Protein AF-A0A927A2L4-F1 (afdb_monomer_lite)

pLDDT: mean 82.92, std 15.2, range [31.7, 98.0]

Foldseek 3Di:
DDDPPPPVFWDFDDCPDQQKTWIWGADPNDIDIDIDHDDDQQDAALVCCVVVVPLVCLLVLCSHPVSLDPVNLLVSQVVQVVDPVSVVSLVSSLVSNVVRDPNVSSCVSCVPPCVVVVPPPVSVVVVVVVVVVVVLVVLLVVLLVLQCVLQCVQPNPVSNVCSVVLVPDSDNVLSVQLNVQSVPDNDPVSSVVSVVVD

Radius of gyration: 29.11 Å; chains: 1; bounding box: 76×43×71 Å

Sequence (198 aa):
MAKPADVSTKRLISLAPNNWVKWVTNLAGLEVRQDYRVINLWEVDVKITLEQPLPSLLPFVPILKGGEDETIIREALLLLQADEQLSQLETVLAFFATFVLDSALVQEIMRWDMAVLRESPWYQEILQQGEKQGEEIGERKDRISSIELCLEVKFGDEGLKFMPKIS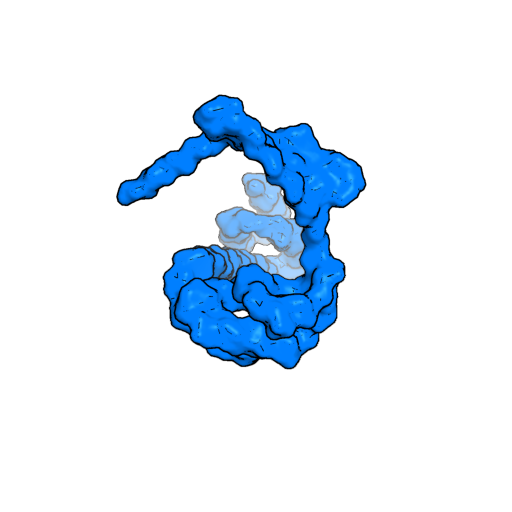EISDLETLKTIQRSILTVQSLEELRLVMGNL

Organism: NCBI:txid2692883

Structure (mmCIF, N/CA/C/O backbone):
data_AF-A0A927A2L4-F1
#
_entry.id   AF-A0A927A2L4-F1
#
loop_
_atom_site.group_PDB
_atom_site.id
_atom_site.type_symbol
_atom_site.label_atom_id
_atom_site.label_alt_id
_atom_site.label_comp_id
_atom_site.label_asym_id
_atom_site.label_entity_id
_atom_site.label_seq_id
_atom_site.pdbx_PDB_ins_code
_atom_site.Cartn_x
_atom_site.Cartn_y
_atom_site.Cartn_z
_atom_site.occupancy
_atom_site.B_iso_or_equiv
_atom_site.auth_seq_id
_atom_site.auth_comp_id
_atom_site.auth_asym_id
_atom_site.auth_atom_id
_atom_site.pdbx_PDB_model_num
ATOM 1 N N . MET A 1 1 ? 33.395 -13.743 -2.061 1.00 34.62 1 MET A N 1
ATOM 2 C CA . MET A 1 1 ? 34.150 -12.554 -1.601 1.00 34.62 1 MET A CA 1
ATOM 3 C C . MET A 1 1 ? 33.805 -11.386 -2.511 1.00 34.62 1 MET A C 1
ATOM 5 O O . MET A 1 1 ? 34.262 -11.362 -3.647 1.00 34.62 1 MET A O 1
ATOM 9 N N . ALA A 1 2 ? 32.946 -10.473 -2.055 1.00 31.70 2 ALA A N 1
ATOM 10 C CA . ALA A 1 2 ? 32.628 -9.253 -2.792 1.00 31.70 2 ALA A CA 1
ATOM 11 C C . ALA A 1 2 ? 33.832 -8.302 -2.712 1.00 31.70 2 ALA A C 1
ATOM 13 O O . ALA A 1 2 ? 34.300 -7.990 -1.617 1.00 31.70 2 ALA A O 1
ATOM 14 N N . LYS A 1 3 ? 34.375 -7.888 -3.862 1.00 34.44 3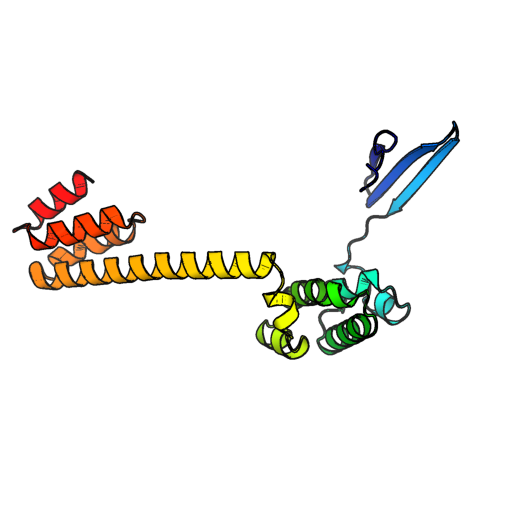 LYS A N 1
ATOM 15 C CA . LYS A 1 3 ? 35.402 -6.840 -3.906 1.00 34.44 3 LYS A CA 1
ATOM 16 C C . LYS A 1 3 ? 34.747 -5.522 -3.473 1.00 34.44 3 LYS A C 1
ATOM 18 O O . LYS A 1 3 ? 33.734 -5.161 -4.071 1.00 34.44 3 LYS A O 1
ATOM 23 N N . PRO A 1 4 ? 35.290 -4.798 -2.480 1.00 36.69 4 PRO A N 1
ATOM 24 C CA . PRO A 1 4 ? 34.798 -3.467 -2.164 1.00 36.69 4 PRO A CA 1
ATOM 25 C C . PRO A 1 4 ? 35.085 -2.567 -3.371 1.00 36.69 4 PRO A C 1
ATOM 27 O O . PRO A 1 4 ? 36.228 -2.461 -3.816 1.00 36.69 4 PRO A O 1
ATOM 30 N N . ALA A 1 5 ? 34.042 -1.976 -3.952 1.00 37.91 5 ALA A N 1
ATOM 31 C CA . ALA A 1 5 ? 34.212 -0.982 -4.999 1.00 37.91 5 ALA A CA 1
ATOM 32 C C . ALA A 1 5 ? 34.831 0.270 -4.365 1.00 37.91 5 ALA A C 1
ATOM 34 O O . ALA A 1 5 ? 34.205 0.924 -3.533 1.00 37.91 5 ALA A O 1
ATOM 35 N N . ASP A 1 6 ? 36.074 0.576 -4.733 1.00 42.34 6 ASP A N 1
ATOM 36 C CA . ASP A 1 6 ? 36.739 1.813 -4.342 1.00 42.34 6 ASP A CA 1
ATOM 37 C C . ASP A 1 6 ? 36.006 3.002 -4.988 1.00 42.34 6 ASP A C 1
ATOM 39 O O . ASP A 1 6 ? 36.088 3.245 -6.193 1.00 42.34 6 ASP A O 1
ATOM 43 N N . VAL A 1 7 ? 35.209 3.706 -4.185 1.00 49.66 7 VAL A N 1
ATOM 44 C CA . VAL A 1 7 ? 34.480 4.923 -4.573 1.00 49.66 7 VAL A CA 1
ATOM 45 C C . VAL A 1 7 ? 35.254 6.202 -4.224 1.00 49.66 7 VAL A C 1
ATOM 47 O O . VAL A 1 7 ? 34.758 7.296 -4.483 1.00 49.66 7 VAL A O 1
ATOM 50 N N . SER A 1 8 ? 36.483 6.101 -3.694 1.00 48.34 8 SER A N 1
ATOM 51 C CA . SER A 1 8 ? 37.256 7.253 -3.194 1.00 48.34 8 SER A CA 1
ATOM 52 C C . SER A 1 8 ? 37.684 8.260 -4.276 1.00 48.34 8 SER A C 1
ATOM 54 O O . SER A 1 8 ? 37.975 9.417 -3.969 1.00 48.34 8 SER A O 1
ATOM 56 N N . THR A 1 9 ? 37.681 7.865 -5.552 1.00 54.72 9 THR A N 1
ATOM 57 C CA . THR A 1 9 ? 38.120 8.700 -6.689 1.00 54.72 9 THR A CA 1
ATOM 58 C C . THR A 1 9 ? 36.989 9.406 -7.432 1.00 54.72 9 THR A C 1
ATOM 60 O O . THR A 1 9 ? 37.246 10.128 -8.397 1.00 54.72 9 THR A O 1
ATOM 63 N N . LYS A 1 10 ? 35.737 9.209 -7.012 1.00 50.91 10 LYS A N 1
ATOM 64 C CA . LYS A 1 10 ? 34.562 9.701 -7.729 1.00 50.91 10 LYS A CA 1
ATOM 65 C C . LYS A 1 10 ? 33.912 10.858 -6.971 1.00 50.91 10 LYS A C 1
ATOM 67 O O . LYS A 1 10 ? 33.545 10.709 -5.810 1.00 50.91 10 LYS A O 1
ATOM 72 N N . ARG A 1 11 ? 33.751 12.017 -7.618 1.00 54.59 11 ARG A N 1
ATOM 73 C CA . ARG A 1 11 ? 33.041 13.174 -7.042 1.00 54.59 11 ARG A CA 1
ATOM 74 C C . ARG A 1 11 ? 31.981 13.687 -8.011 1.00 54.59 11 ARG A C 1
ATOM 76 O O . ARG A 1 11 ? 32.274 13.911 -9.184 1.00 54.59 11 ARG A O 1
ATOM 83 N N . LEU A 1 12 ? 30.771 13.907 -7.498 1.00 55.44 12 LEU A N 1
ATOM 84 C CA . LEU A 1 12 ? 29.720 14.663 -8.177 1.00 55.44 12 LEU A CA 1
ATOM 85 C C . LEU A 1 12 ? 30.059 16.155 -8.072 1.00 55.44 12 LEU A C 1
ATOM 87 O O . LEU A 1 12 ? 30.187 16.670 -6.964 1.00 55.44 12 LEU A O 1
ATOM 91 N N . ILE A 1 13 ? 30.242 16.838 -9.204 1.00 53.25 13 ILE A N 1
ATOM 92 C CA . ILE A 1 13 ? 30.799 18.205 -9.203 1.00 53.25 13 ILE A CA 1
ATOM 93 C C . ILE A 1 13 ? 29.718 19.288 -9.318 1.00 53.25 13 ILE A C 1
ATOM 95 O O . ILE A 1 13 ? 29.904 20.382 -8.799 1.00 53.25 13 ILE A O 1
ATOM 99 N N . SER A 1 14 ? 28.586 19.027 -9.977 1.00 49.19 14 SER A N 1
ATOM 100 C CA . SER A 1 14 ? 27.452 19.967 -10.020 1.00 49.19 14 SER A CA 1
ATOM 101 C C . SER A 1 14 ? 26.210 19.349 -10.662 1.00 49.19 14 SER A C 1
ATOM 103 O O . SER A 1 14 ? 26.321 18.480 -11.528 1.00 49.19 14 SER A O 1
ATOM 105 N N . LEU A 1 15 ? 25.041 19.855 -10.261 1.00 53.47 15 LEU A N 1
ATOM 106 C CA . LEU A 1 15 ? 23.791 19.805 -11.018 1.00 53.47 15 LEU A CA 1
ATOM 107 C C . LEU A 1 15 ? 23.620 21.199 -11.643 1.00 53.47 15 LEU A C 1
ATOM 109 O O . LEU A 1 15 ? 23.211 22.141 -10.971 1.00 53.47 15 LEU A O 1
ATOM 113 N N . ALA A 1 16 ? 24.063 21.373 -12.889 1.00 50.88 16 ALA A N 1
ATOM 114 C CA . ALA A 1 16 ? 23.945 22.644 -13.613 1.00 50.88 16 ALA A CA 1
ATOM 115 C C . ALA A 1 16 ? 22.538 22.751 -14.248 1.00 50.88 16 ALA A C 1
ATOM 117 O O . ALA A 1 16 ? 21.953 21.711 -14.551 1.00 50.88 16 ALA A O 1
ATOM 118 N N . PRO A 1 17 ? 21.993 23.962 -14.487 1.00 56.25 17 PRO A N 1
ATOM 119 C CA . PRO A 1 17 ? 20.549 24.265 -14.435 1.00 56.25 17 PRO A CA 1
ATOM 120 C C . PRO A 1 17 ? 19.637 23.586 -15.479 1.00 56.25 17 PRO A C 1
ATOM 122 O O . PRO A 1 17 ? 18.441 23.838 -15.478 1.00 56.25 17 PRO A O 1
ATOM 125 N N . ASN A 1 18 ? 20.167 22.704 -16.331 1.00 57.69 18 ASN A N 1
ATOM 126 C CA . ASN A 1 18 ? 19.454 22.020 -17.414 1.00 57.69 18 ASN A CA 1
ATOM 127 C C . ASN A 1 18 ? 19.604 20.484 -17.350 1.00 57.69 18 ASN A C 1
ATOM 129 O O . ASN A 1 18 ? 19.739 19.842 -18.391 1.00 57.69 18 ASN A O 1
ATOM 133 N N . ASN A 1 19 ? 19.620 19.893 -16.151 1.00 65.75 19 ASN A N 1
ATOM 134 C CA . ASN A 1 19 ? 19.672 18.439 -15.927 1.00 65.75 19 ASN A CA 1
ATOM 135 C C . ASN A 1 19 ? 20.982 17.739 -16.350 1.00 65.75 19 ASN A C 1
ATOM 137 O O . ASN A 1 19 ? 20.987 16.535 -16.579 1.00 65.75 19 ASN A O 1
ATOM 141 N N . TRP A 1 20 ? 22.115 18.442 -16.443 1.00 77.12 20 TRP A N 1
ATOM 142 C CA . TRP A 1 20 ? 23.404 17.800 -16.746 1.00 77.12 20 TRP A CA 1
ATOM 143 C C . TRP A 1 20 ? 24.210 17.529 -15.475 1.00 77.12 20 TRP A C 1
ATOM 145 O O . TRP A 1 20 ? 24.435 18.429 -14.663 1.00 77.12 20 TRP A O 1
ATOM 155 N N . VAL A 1 21 ? 24.677 16.289 -15.344 1.00 78.38 21 VAL A N 1
ATOM 156 C CA . VAL A 1 21 ? 25.534 15.800 -14.265 1.00 78.38 21 VAL A CA 1
ATOM 157 C C . VAL A 1 21 ? 26.936 15.583 -14.809 1.00 78.38 21 VAL A C 1
ATOM 159 O O . VAL A 1 21 ? 27.131 14.842 -15.767 1.00 78.38 21 VAL A O 1
ATOM 162 N N . LYS A 1 22 ? 27.931 16.203 -14.178 1.00 78.00 22 LYS A N 1
ATOM 163 C CA . LYS A 1 22 ? 29.338 16.006 -14.541 1.00 78.00 22 LYS A CA 1
ATOM 164 C C . LYS A 1 22 ? 30.013 15.084 -13.544 1.00 78.00 22 LYS A C 1
ATOM 166 O O . LYS A 1 22 ? 30.028 15.369 -12.343 1.00 78.00 22 LYS A O 1
ATOM 171 N N . TRP A 1 23 ? 30.597 14.014 -14.065 1.00 80.44 23 TRP A N 1
ATOM 172 C CA . TRP A 1 23 ? 31.375 13.048 -13.311 1.00 80.44 23 TRP A CA 1
ATOM 173 C C . TRP A 1 23 ? 32.829 13.100 -13.756 1.00 80.44 23 TRP A C 1
ATOM 175 O O . TRP A 1 23 ? 33.127 13.020 -14.948 1.00 80.44 23 TRP A O 1
ATOM 185 N N . VAL A 1 24 ? 33.741 13.231 -12.798 1.00 81.69 24 VAL A N 1
ATOM 186 C CA . VAL A 1 24 ? 35.181 13.245 -13.067 1.00 81.69 24 VAL A CA 1
ATOM 187 C C . VAL A 1 24 ? 35.842 12.163 -12.228 1.00 81.69 24 VAL A C 1
ATOM 189 O O . VAL A 1 24 ? 35.521 11.990 -11.052 1.00 81.69 24 VAL A O 1
ATOM 192 N N . THR A 1 25 ? 36.726 11.386 -12.847 1.00 84.31 25 THR A N 1
ATOM 193 C CA . THR A 1 25 ? 37.496 10.324 -12.190 1.00 84.31 25 THR A CA 1
ATOM 194 C C . THR A 1 25 ? 38.960 10.453 -12.591 1.00 84.31 25 THR A C 1
ATOM 196 O O . THR A 1 25 ? 39.266 10.619 -13.769 1.00 84.31 25 THR A O 1
ATOM 199 N N . ASN A 1 26 ? 39.867 10.375 -11.615 1.00 83.06 26 ASN A N 1
ATOM 200 C CA . ASN A 1 26 ? 41.305 10.342 -11.873 1.00 83.06 26 ASN A CA 1
ATOM 201 C C . ASN A 1 26 ? 41.789 8.888 -11.871 1.00 83.06 26 ASN A C 1
ATOM 203 O O . ASN A 1 26 ? 41.608 8.183 -10.880 1.00 83.06 26 ASN A O 1
ATOM 207 N N . LEU A 1 27 ? 42.381 8.437 -12.973 1.00 79.75 27 LEU A N 1
ATOM 208 C CA . LEU A 1 27 ? 42.927 7.089 -13.112 1.00 79.75 27 LEU A CA 1
ATOM 209 C C . LEU A 1 27 ? 44.352 7.190 -13.652 1.00 79.75 27 LEU A C 1
ATOM 211 O O . LEU A 1 27 ? 44.563 7.654 -14.768 1.00 79.75 27 LEU A O 1
ATOM 215 N N . ALA A 1 28 ? 45.334 6.761 -12.853 1.00 83.62 28 ALA A N 1
ATOM 216 C CA . ALA A 1 28 ? 46.756 6.774 -13.215 1.00 83.62 28 ALA A CA 1
ATOM 217 C C . ALA A 1 28 ? 47.277 8.144 -13.713 1.00 83.62 28 ALA A C 1
ATOM 219 O O . ALA A 1 28 ? 48.119 8.208 -14.605 1.00 83.62 28 ALA A O 1
ATOM 220 N N . GLY A 1 29 ? 46.772 9.248 -13.146 1.00 85.00 29 GLY A N 1
ATOM 221 C CA . GLY A 1 29 ? 47.160 10.610 -13.529 1.00 85.00 29 GLY A CA 1
ATOM 222 C C . GLY A 1 29 ? 46.397 11.179 -14.730 1.00 85.00 29 GLY A C 1
ATOM 223 O O . GLY A 1 29 ? 46.595 12.344 -15.065 1.00 85.00 29 GLY A O 1
ATOM 224 N N . LEU A 1 30 ? 45.503 10.401 -15.348 1.00 81.81 30 LEU A N 1
ATOM 225 C CA . LEU A 1 30 ? 44.586 10.868 -16.385 1.00 81.81 30 LEU A CA 1
ATOM 226 C C . LEU A 1 30 ? 43.258 11.295 -15.758 1.00 81.81 30 LEU A C 1
ATOM 228 O O . LEU A 1 30 ? 42.663 10.557 -14.970 1.00 81.81 30 LEU A O 1
ATOM 232 N N . GLU A 1 31 ? 42.776 12.477 -16.136 1.00 84.75 31 GLU A N 1
ATOM 233 C CA . GLU A 1 31 ? 41.436 12.937 -15.786 1.00 84.75 31 GLU A CA 1
ATOM 234 C C . GLU A 1 31 ? 40.438 12.467 -16.850 1.00 84.75 31 GLU A C 1
ATOM 236 O O . GLU A 1 31 ? 40.489 12.891 -18.004 1.00 84.75 31 GLU A O 1
ATOM 241 N N . VAL A 1 32 ? 39.523 11.581 -16.459 1.00 85.38 32 VAL A N 1
ATOM 242 C CA . VAL A 1 32 ? 38.401 11.155 -17.297 1.00 85.38 32 VAL A CA 1
ATOM 243 C C . VAL A 1 32 ? 37.172 11.938 -16.879 1.00 85.38 32 VAL A C 1
ATOM 245 O O . VAL A 1 32 ? 36.753 11.881 -15.720 1.00 85.38 32 VAL A O 1
ATOM 248 N N . ARG A 1 33 ? 36.570 12.637 -17.839 1.00 84.12 33 ARG A N 1
ATOM 249 C CA . ARG A 1 33 ? 35.326 13.376 -17.647 1.00 84.12 33 ARG A CA 1
ATOM 250 C C . ARG A 1 33 ? 34.188 12.724 -18.421 1.00 84.12 33 ARG A C 1
ATOM 252 O O . ARG A 1 33 ? 34.313 12.457 -19.612 1.00 84.12 33 ARG A O 1
ATOM 259 N N . GLN A 1 34 ? 33.074 12.511 -17.733 1.00 84.94 34 GLN A N 1
ATOM 260 C CA . GLN A 1 34 ? 31.830 12.001 -18.291 1.00 84.94 34 GLN A CA 1
ATOM 261 C C . GLN A 1 34 ? 30.707 12.978 -17.955 1.00 84.94 34 GLN A C 1
ATOM 263 O O . GLN A 1 34 ? 30.450 13.270 -16.786 1.00 84.94 34 GLN A O 1
ATOM 268 N N . ASP A 1 35 ? 30.043 13.477 -18.990 1.00 83.00 35 ASP A N 1
ATOM 269 C CA . ASP A 1 35 ? 28.901 14.370 -18.852 1.00 83.00 35 ASP A CA 1
ATOM 270 C C . ASP A 1 35 ? 27.629 13.551 -19.130 1.00 83.00 35 ASP A C 1
ATOM 272 O O . ASP A 1 35 ? 27.450 13.003 -20.216 1.00 83.00 35 ASP A O 1
ATOM 276 N N . TYR A 1 36 ? 26.761 13.446 -18.129 1.00 82.31 36 TYR A N 1
ATOM 277 C CA . TYR A 1 36 ? 25.492 12.729 -18.182 1.00 82.31 36 TYR A CA 1
ATOM 278 C C . TYR A 1 36 ? 24.344 13.723 -18.308 1.00 82.31 36 TYR A C 1
ATOM 280 O O . TYR A 1 36 ? 24.347 14.773 -17.664 1.00 82.31 36 TYR A O 1
ATOM 288 N N . ARG A 1 37 ? 23.326 13.369 -19.090 1.00 82.50 37 ARG A N 1
ATOM 289 C CA . ARG A 1 37 ? 22.065 14.106 -19.151 1.00 82.50 37 ARG A CA 1
ATOM 290 C C . ARG A 1 37 ? 21.004 13.335 -18.374 1.00 82.50 37 ARG A C 1
ATOM 292 O O . ARG A 1 37 ? 20.678 12.209 -18.732 1.00 82.50 37 ARG A O 1
ATOM 299 N N . VAL A 1 38 ? 20.470 13.954 -17.330 1.00 83.75 38 VAL A N 1
ATOM 300 C CA . VAL A 1 38 ? 19.306 13.469 -16.591 1.00 83.75 38 VAL A CA 1
ATOM 301 C C . VAL A 1 38 ? 18.066 13.771 -17.426 1.00 83.75 38 VAL A C 1
ATOM 303 O O . VAL A 1 38 ? 17.874 14.888 -17.913 1.00 83.75 38 VAL A O 1
ATOM 306 N N . ILE A 1 39 ? 17.250 12.748 -17.632 1.00 84.44 39 ILE A N 1
ATOM 307 C CA . ILE A 1 39 ? 16.016 12.832 -18.406 1.00 84.44 39 ILE A CA 1
ATOM 308 C C . ILE A 1 39 ? 14.857 12.347 -17.547 1.00 84.44 39 ILE A C 1
ATOM 310 O O . ILE A 1 39 ? 15.019 11.450 -16.720 1.00 84.44 39 ILE A O 1
ATOM 314 N N . ASN A 1 40 ? 13.694 12.944 -17.764 1.00 85.94 40 ASN A N 1
ATOM 315 C CA . ASN A 1 40 ? 12.448 12.481 -17.185 1.00 85.94 40 ASN A CA 1
ATOM 316 C C . ASN A 1 40 ? 11.915 11.332 -18.039 1.00 85.94 40 ASN A C 1
ATOM 318 O O . ASN A 1 40 ? 11.662 11.523 -19.227 1.00 85.94 40 ASN A O 1
ATOM 322 N N . LEU A 1 41 ? 11.737 10.147 -17.456 1.00 88.31 41 LEU A N 1
ATOM 323 C CA . LEU A 1 41 ? 11.285 8.973 -18.213 1.00 88.31 41 LEU A CA 1
ATOM 324 C C . LEU A 1 41 ? 9.879 9.157 -18.807 1.00 88.31 41 LEU A C 1
ATOM 326 O O . LEU A 1 41 ? 9.650 8.738 -19.934 1.00 88.31 41 LEU A O 1
ATOM 330 N N . TRP A 1 42 ? 8.987 9.895 -18.142 1.00 89.69 42 TRP A N 1
ATOM 331 C CA . TRP A 1 42 ? 7.648 10.217 -18.665 1.00 89.69 42 TRP A CA 1
ATOM 332 C C . TRP A 1 42 ? 7.639 11.171 -19.866 1.00 89.69 42 TRP A C 1
ATOM 334 O O . TRP A 1 42 ? 6.593 11.408 -20.462 1.00 89.69 42 TRP A O 1
ATOM 344 N N . GLU A 1 43 ? 8.785 11.747 -20.235 1.00 90.19 43 GLU A N 1
ATOM 345 C CA . GLU A 1 43 ? 8.941 12.526 -21.469 1.00 90.19 43 GLU A CA 1
ATOM 346 C C . GLU A 1 43 ? 9.512 11.683 -22.619 1.00 90.19 43 GLU A C 1
ATOM 348 O O . GLU A 1 43 ? 9.483 12.117 -23.773 1.00 90.19 43 GLU A O 1
ATOM 353 N N . VAL A 1 44 ? 10.031 10.489 -22.317 1.00 90.19 44 VAL A N 1
ATOM 354 C CA . VAL A 1 44 ? 10.632 9.569 -23.286 1.00 90.19 44 VAL A CA 1
ATOM 355 C C . VAL A 1 44 ? 9.528 8.757 -23.950 1.00 90.19 44 VAL A C 1
ATOM 357 O O . VAL A 1 44 ? 8.716 8.140 -23.268 1.00 90.19 44 VAL A O 1
ATOM 360 N N . ASP A 1 45 ? 9.499 8.763 -25.282 1.00 92.38 45 ASP A N 1
ATOM 361 C CA . ASP A 1 45 ? 8.527 8.000 -26.068 1.00 92.38 45 ASP A CA 1
ATOM 362 C C . ASP A 1 45 ? 8.759 6.494 -25.894 1.00 92.38 45 ASP A C 1
ATOM 364 O O . ASP A 1 45 ? 9.879 6.005 -26.081 1.00 92.38 45 ASP A O 1
ATOM 368 N N . VAL A 1 46 ? 7.696 5.764 -25.553 1.00 93.06 46 VAL A N 1
ATOM 369 C CA . VAL A 1 46 ? 7.739 4.313 -25.341 1.00 93.06 46 VAL A CA 1
ATOM 370 C C . VAL A 1 46 ? 8.267 3.544 -26.556 1.00 93.06 46 VAL A C 1
ATOM 372 O O . VAL A 1 46 ? 8.921 2.512 -26.395 1.00 93.06 46 VAL A O 1
ATOM 375 N N . LYS A 1 47 ? 8.083 4.079 -27.770 1.00 90.25 47 LYS A N 1
ATOM 376 C CA . LYS A 1 47 ? 8.562 3.461 -29.014 1.00 90.25 47 LYS A CA 1
ATOM 377 C C . LYS A 1 47 ? 10.066 3.260 -29.033 1.00 90.25 47 LYS A C 1
ATOM 379 O O . LYS A 1 47 ? 10.525 2.286 -29.612 1.00 90.25 47 LYS A O 1
ATOM 384 N N . ILE A 1 48 ? 10.836 4.127 -28.371 1.00 85.62 48 ILE A N 1
ATOM 385 C CA . ILE A 1 48 ? 12.297 3.986 -28.308 1.00 85.62 48 ILE A CA 1
ATOM 386 C C . ILE A 1 48 ? 12.670 2.644 -27.673 1.00 85.62 48 ILE A C 1
ATOM 388 O O . ILE A 1 48 ? 13.585 1.986 -28.151 1.00 85.62 48 ILE A O 1
ATOM 392 N N . THR A 1 49 ? 11.939 2.228 -26.639 1.00 82.62 49 THR A N 1
ATOM 393 C CA . THR A 1 49 ? 12.186 0.980 -25.910 1.00 82.62 49 THR A CA 1
ATOM 394 C C . THR A 1 49 ? 11.793 -0.258 -26.718 1.00 82.62 49 THR A C 1
ATOM 396 O O . THR A 1 49 ? 12.431 -1.297 -26.570 1.00 82.62 49 THR A O 1
ATOM 399 N N . LEU A 1 50 ? 10.764 -0.153 -27.567 1.00 78.44 50 LEU A N 1
ATOM 400 C CA . LEU A 1 50 ? 10.238 -1.270 -28.362 1.00 78.44 50 LEU A CA 1
ATOM 401 C C . LEU A 1 50 ? 10.947 -1.422 -29.720 1.00 78.44 50 LEU A C 1
ATOM 403 O O . LEU A 1 50 ? 11.264 -2.532 -30.133 1.00 78.44 50 LEU A O 1
ATOM 407 N N . GLU A 1 51 ? 11.235 -0.314 -30.410 1.00 80.94 51 GLU A N 1
ATOM 408 C CA . GLU A 1 51 ? 11.883 -0.307 -31.732 1.00 80.94 51 GLU A CA 1
ATOM 409 C C . GLU A 1 51 ? 13.398 -0.533 -31.641 1.00 80.94 51 GLU A C 1
ATOM 411 O O . GLU A 1 51 ? 14.001 -1.151 -32.521 1.00 80.94 51 GLU A O 1
ATOM 416 N N . GLN A 1 52 ? 14.027 -0.033 -30.576 1.00 76.94 52 GLN A N 1
ATOM 417 C CA . GLN A 1 52 ? 15.418 -0.310 -30.238 1.00 76.94 52 GLN A CA 1
ATOM 418 C C . GLN A 1 52 ? 15.396 -1.034 -28.898 1.00 76.94 52 GLN A C 1
ATOM 420 O O . GLN A 1 52 ? 15.370 -0.352 -27.876 1.00 76.94 52 GLN A O 1
ATOM 425 N N . PRO A 1 53 ? 15.359 -2.380 -28.867 1.00 65.50 53 PRO A N 1
ATOM 426 C CA . PRO A 1 53 ? 15.171 -3.116 -27.626 1.00 65.50 53 PRO A CA 1
ATOM 427 C C . PRO A 1 53 ? 16.279 -2.740 -26.643 1.00 65.50 53 PRO A C 1
ATOM 429 O O . PRO A 1 53 ? 17.426 -3.168 -26.770 1.00 65.50 53 PRO A O 1
ATOM 432 N N . LEU A 1 54 ? 15.919 -1.877 -25.692 1.00 79.88 54 LEU A N 1
ATOM 433 C CA . LEU A 1 54 ? 16.725 -1.434 -24.566 1.00 79.88 54 LEU A CA 1
ATOM 434 C C . LEU A 1 54 ? 16.159 -2.175 -23.361 1.00 79.88 54 LEU A C 1
ATOM 436 O O . LEU A 1 54 ? 15.240 -1.669 -22.712 1.00 79.88 54 LEU A O 1
ATOM 440 N N . PRO A 1 55 ? 16.658 -3.384 -23.047 1.00 82.44 55 PRO A N 1
ATOM 441 C CA . PRO A 1 55 ? 15.953 -4.263 -22.125 1.00 82.44 55 PRO A CA 1
ATOM 442 C C . PRO A 1 55 ? 15.900 -3.696 -20.700 1.00 82.44 55 PRO A C 1
ATOM 444 O O . PRO A 1 55 ? 14.976 -3.968 -19.944 1.00 82.44 55 PRO A O 1
ATOM 447 N N . SER A 1 56 ? 16.845 -2.814 -20.362 1.00 84.44 56 SER A N 1
ATOM 448 C CA . SER A 1 56 ? 16.871 -2.060 -19.107 1.00 84.44 56 SER A CA 1
ATOM 449 C C . SER A 1 56 ? 15.74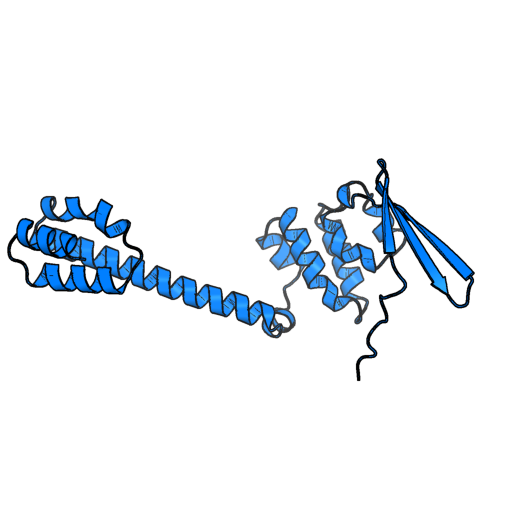7 -1.028 -18.960 1.00 84.44 56 SER A C 1
ATOM 451 O O . SER A 1 56 ? 15.483 -0.598 -17.838 1.00 84.44 56 SER A O 1
ATOM 453 N N . LEU A 1 57 ? 15.098 -0.613 -20.055 1.00 90.56 57 LEU A N 1
ATOM 454 C CA . LEU A 1 57 ? 13.973 0.326 -20.035 1.00 90.56 57 LEU A CA 1
ATOM 455 C C . LEU A 1 57 ? 12.606 -0.363 -20.042 1.00 90.56 57 LEU A C 1
ATOM 457 O O . LEU A 1 57 ? 11.626 0.279 -19.668 1.00 90.56 57 LEU A O 1
ATOM 461 N N . LEU A 1 58 ? 12.534 -1.652 -20.399 1.00 91.88 58 LEU A N 1
ATOM 462 C CA . LEU A 1 58 ? 11.285 -2.424 -20.408 1.00 91.88 58 LEU A CA 1
ATOM 463 C C . LEU A 1 58 ? 10.490 -2.310 -19.096 1.00 91.88 58 LEU A C 1
ATOM 465 O O . LEU A 1 58 ? 9.289 -2.061 -19.167 1.00 91.88 58 LEU A O 1
ATOM 469 N N . PRO A 1 59 ? 11.105 -2.376 -17.898 1.00 92.38 59 PRO A N 1
ATOM 470 C CA . PRO A 1 59 ? 10.341 -2.300 -16.655 1.00 92.38 59 PRO A CA 1
ATOM 471 C C . PRO A 1 59 ? 9.709 -0.931 -16.403 1.00 92.38 59 PRO A C 1
ATOM 473 O O . PRO A 1 59 ? 8.783 -0.813 -15.611 1.00 92.38 59 PRO A O 1
ATOM 476 N N . PHE A 1 60 ? 10.203 0.110 -17.071 1.00 94.06 60 PHE A N 1
ATOM 477 C CA . PHE A 1 60 ? 9.705 1.474 -16.939 1.00 94.06 60 PHE A CA 1
ATOM 478 C C . PHE A 1 60 ? 8.683 1.831 -18.014 1.00 94.06 60 PHE A C 1
ATOM 480 O O . PHE A 1 60 ? 8.159 2.938 -17.971 1.00 94.06 60 PHE A O 1
ATOM 487 N N . VAL A 1 61 ? 8.372 0.919 -18.943 1.00 95.44 61 VAL A N 1
ATOM 488 C CA . VAL A 1 61 ? 7.370 1.127 -19.999 1.00 95.44 61 VAL A CA 1
ATOM 489 C C . VAL A 1 61 ? 6.087 1.786 -19.481 1.00 95.44 61 VAL A C 1
ATOM 491 O O . VAL A 1 61 ? 5.717 2.799 -20.068 1.00 95.44 61 VAL A O 1
ATOM 494 N N . PRO A 1 62 ? 5.478 1.359 -18.354 1.00 95.31 62 PRO A N 1
ATOM 495 C CA . PRO A 1 62 ? 4.239 1.974 -17.876 1.00 95.31 62 PRO A CA 1
ATOM 496 C C . PRO A 1 62 ? 4.343 3.466 -17.522 1.00 95.31 62 PRO A C 1
ATOM 498 O O . PRO A 1 62 ? 3.333 4.156 -17.494 1.00 95.31 62 PRO A O 1
ATOM 501 N N . ILE A 1 63 ? 5.545 3.978 -17.234 1.00 94.50 63 ILE A N 1
ATOM 502 C CA . ILE A 1 63 ? 5.774 5.394 -16.904 1.00 94.50 63 ILE A CA 1
ATOM 503 C C . ILE A 1 63 ? 6.388 6.190 -18.061 1.00 94.50 63 ILE A C 1
ATOM 505 O O . ILE A 1 63 ? 6.690 7.368 -17.876 1.00 94.50 63 ILE A O 1
ATOM 509 N N . LEU A 1 64 ? 6.620 5.569 -19.222 1.00 94.69 64 LEU A N 1
ATOM 510 C CA . LEU A 1 64 ? 7.068 6.259 -20.432 1.00 94.69 64 LEU A CA 1
ATOM 511 C C . LEU A 1 64 ? 5.902 6.998 -21.091 1.00 94.69 64 LEU A C 1
ATOM 513 O O . LEU A 1 64 ? 4.731 6.682 -20.886 1.00 94.69 64 LEU A O 1
ATOM 517 N N . LYS A 1 65 ? 6.222 7.977 -21.936 1.00 94.00 65 LYS A N 1
ATOM 518 C CA . LYS A 1 65 ? 5.216 8.704 -22.706 1.00 94.00 65 LYS A CA 1
ATOM 519 C C . LYS A 1 65 ? 4.528 7.759 -23.695 1.00 94.00 65 LYS A C 1
ATOM 521 O O . LYS A 1 65 ? 5.173 7.286 -24.634 1.00 94.00 65 LYS A O 1
ATOM 526 N N . GLY A 1 66 ? 3.224 7.550 -23.517 1.00 92.81 66 GLY A N 1
ATOM 527 C CA . GLY A 1 66 ? 2.419 6.648 -24.343 1.00 92.81 66 GLY A CA 1
ATOM 528 C C . GLY A 1 66 ? 2.522 5.178 -23.935 1.00 92.81 66 GLY A C 1
ATOM 529 O O . GLY A 1 66 ? 2.093 4.322 -24.700 1.00 92.81 66 GLY A O 1
ATOM 530 N N . GLY A 1 67 ? 3.133 4.874 -22.784 1.00 93.62 67 GLY A N 1
ATOM 531 C CA . GLY A 1 67 ? 3.297 3.514 -22.271 1.00 93.62 67 GLY A CA 1
ATOM 532 C C . GLY A 1 67 ? 2.169 3.033 -21.355 1.00 93.62 67 GLY A C 1
ATOM 533 O O . GLY A 1 67 ? 2.236 1.916 -20.855 1.00 93.62 67 GLY A O 1
ATOM 534 N N . GLU A 1 68 ? 1.139 3.853 -21.138 1.00 92.69 68 GLU A N 1
ATOM 535 C CA . GLU A 1 68 ? -0.037 3.531 -20.324 1.00 92.69 68 GLU A CA 1
ATOM 536 C C . GLU A 1 68 ? -0.992 2.508 -20.968 1.00 92.69 68 GLU A C 1
ATOM 538 O O . GLU A 1 68 ? -1.907 2.018 -20.310 1.00 92.69 68 GLU A O 1
ATOM 543 N N . ASP A 1 69 ? -0.802 2.188 -22.250 1.00 93.19 69 ASP A N 1
ATOM 544 C CA . ASP A 1 69 ? -1.650 1.251 -22.986 1.00 93.19 69 ASP A CA 1
ATOM 545 C C . ASP A 1 69 ? -1.383 -0.208 -22.572 1.00 93.19 69 ASP A C 1
ATOM 547 O O . ASP A 1 69 ? -0.243 -0.679 -22.541 1.00 93.19 69 ASP A O 1
ATOM 551 N N . GLU A 1 70 ? -2.454 -0.955 -22.302 1.00 92.19 70 GLU A N 1
ATOM 552 C CA . GLU A 1 70 ? -2.384 -2.364 -21.907 1.00 92.19 70 GLU A CA 1
ATOM 553 C C . GLU A 1 70 ? -1.601 -3.227 -22.907 1.00 92.19 70 GLU A C 1
ATOM 555 O O . GLU A 1 70 ? -0.824 -4.095 -22.501 1.00 92.19 70 GLU A O 1
ATOM 560 N N . THR A 1 71 ? -1.801 -3.024 -24.209 1.00 92.56 71 THR A N 1
ATOM 561 C CA . THR A 1 71 ? -1.160 -3.848 -25.242 1.00 92.56 71 THR A CA 1
ATOM 562 C C . THR A 1 71 ? 0.351 -3.643 -25.252 1.00 92.56 71 THR A C 1
ATOM 564 O O . THR A 1 71 ? 1.098 -4.615 -25.361 1.00 92.56 71 THR A O 1
ATOM 567 N N . ILE A 1 72 ? 0.793 -2.406 -25.021 1.00 93.50 72 ILE A N 1
ATOM 568 C CA . ILE A 1 72 ? 2.203 -2.025 -24.906 1.00 93.50 72 ILE A CA 1
ATOM 569 C C . ILE A 1 72 ? 2.831 -2.640 -23.649 1.00 93.50 72 ILE A C 1
ATOM 571 O O . ILE A 1 72 ? 3.936 -3.181 -23.696 1.00 93.50 72 ILE A O 1
ATOM 575 N N . ILE A 1 73 ? 2.114 -2.615 -22.525 1.00 92.69 73 ILE A N 1
ATOM 576 C CA . ILE A 1 73 ? 2.571 -3.223 -21.269 1.00 92.69 73 ILE A CA 1
ATOM 577 C C . ILE A 1 73 ? 2.675 -4.750 -21.410 1.00 92.69 73 ILE A C 1
ATOM 579 O O . ILE A 1 73 ? 3.660 -5.341 -20.962 1.00 92.69 73 ILE A O 1
ATOM 583 N N . ARG A 1 74 ? 1.709 -5.396 -22.079 1.00 90.62 74 ARG A N 1
ATOM 584 C CA . ARG A 1 74 ? 1.759 -6.835 -22.394 1.00 90.62 74 ARG A CA 1
ATOM 585 C C . ARG A 1 74 ? 2.942 -7.180 -23.296 1.00 90.62 74 ARG A C 1
ATOM 587 O O . ARG A 1 74 ? 3.602 -8.186 -23.061 1.00 90.62 74 ARG A O 1
ATOM 594 N N . GLU A 1 75 ? 3.227 -6.363 -24.305 1.00 91.00 75 GLU A N 1
ATOM 595 C CA . GLU A 1 75 ? 4.385 -6.555 -25.181 1.00 91.00 75 GLU A CA 1
ATOM 596 C C . GLU A 1 75 ? 5.701 -6.455 -24.399 1.00 91.00 75 GLU A C 1
ATOM 598 O O . GLU A 1 75 ? 6.548 -7.343 -24.492 1.00 91.00 75 GLU A O 1
ATOM 603 N N . ALA A 1 76 ? 5.846 -5.429 -23.558 1.00 91.38 76 ALA A N 1
ATOM 604 C CA . ALA A 1 76 ? 7.024 -5.262 -22.713 1.00 91.38 76 ALA A CA 1
ATOM 605 C C . ALA A 1 76 ? 7.219 -6.435 -21.737 1.00 91.38 76 ALA A C 1
ATOM 607 O O . ALA A 1 76 ? 8.346 -6.893 -21.542 1.00 91.38 76 ALA A O 1
ATOM 608 N N . LEU A 1 77 ? 6.128 -6.961 -21.172 1.00 88.75 77 LEU A N 1
ATOM 609 C CA . LEU A 1 77 ? 6.152 -8.161 -20.339 1.00 88.75 77 LEU A CA 1
ATOM 610 C C . LEU A 1 77 ? 6.645 -9.391 -21.113 1.00 88.75 77 LEU A C 1
ATOM 612 O O . LEU A 1 77 ? 7.508 -10.113 -20.620 1.00 88.75 77 LEU A O 1
ATOM 616 N N . LEU A 1 78 ? 6.142 -9.615 -22.331 1.00 87.75 78 LEU A N 1
ATOM 617 C CA . LEU A 1 78 ? 6.583 -10.730 -23.175 1.00 87.75 78 LEU A CA 1
ATOM 618 C C . LEU A 1 78 ? 8.078 -10.638 -23.506 1.00 87.75 78 LEU A C 1
ATOM 620 O O . LEU A 1 78 ? 8.766 -11.657 -23.521 1.00 87.75 78 LEU A O 1
ATOM 624 N N . LEU A 1 79 ? 8.590 -9.426 -23.740 1.00 88.50 79 LEU A N 1
ATOM 625 C CA . LEU A 1 79 ? 10.016 -9.197 -23.978 1.00 88.50 79 LEU A CA 1
ATOM 626 C C . LEU A 1 79 ? 10.869 -9.489 -22.734 1.00 88.50 79 LEU A C 1
ATOM 628 O O . LEU A 1 79 ? 11.953 -10.051 -22.876 1.00 88.50 79 LEU A O 1
ATOM 632 N N . LEU A 1 80 ? 10.391 -9.153 -21.530 1.00 87.75 80 LEU A N 1
ATOM 633 C CA . LEU A 1 80 ? 11.069 -9.509 -20.276 1.00 87.75 80 LEU A CA 1
ATOM 634 C C . LEU A 1 80 ? 11.078 -11.025 -20.040 1.00 87.75 80 LEU A C 1
ATOM 636 O O . LEU A 1 80 ? 12.111 -11.574 -19.672 1.00 87.75 80 LEU A O 1
ATOM 640 N N . GLN A 1 81 ? 9.958 -11.699 -20.306 1.00 83.38 81 GLN A N 1
ATOM 641 C CA . GLN A 1 81 ? 9.812 -13.150 -20.139 1.00 83.38 81 GLN A CA 1
ATOM 642 C C . GLN A 1 81 ? 10.650 -13.963 -21.131 1.00 83.38 81 GLN A C 1
ATOM 644 O O . GLN A 1 81 ? 10.996 -15.112 -20.861 1.00 83.38 81 GLN A O 1
ATOM 649 N N . ALA A 1 82 ? 10.981 -13.382 -22.286 1.00 85.75 82 ALA A N 1
ATOM 650 C CA . ALA A 1 82 ? 11.811 -14.027 -23.296 1.00 85.75 82 ALA A CA 1
ATOM 651 C C . ALA A 1 82 ? 13.290 -14.161 -22.883 1.00 85.75 82 ALA A C 1
ATOM 653 O O . ALA A 1 82 ? 14.015 -14.947 -23.496 1.00 85.75 82 ALA A O 1
ATOM 654 N N . ASP A 1 83 ? 13.742 -13.422 -21.866 1.00 83.56 83 ASP A N 1
ATOM 655 C CA . ASP A 1 83 ? 15.117 -13.448 -21.370 1.00 83.56 83 ASP A CA 1
ATOM 656 C C . ASP A 1 83 ? 15.144 -13.837 -19.884 1.00 83.56 83 ASP A C 1
ATOM 658 O O . ASP A 1 83 ? 14.727 -13.079 -19.006 1.00 83.56 83 ASP A O 1
ATOM 662 N N . GLU A 1 84 ? 15.690 -15.020 -19.580 1.00 78.25 84 GLU A N 1
ATOM 663 C CA . GLU A 1 84 ? 15.792 -15.533 -18.207 1.00 78.25 84 GLU A CA 1
ATOM 664 C C . GLU A 1 84 ? 16.502 -14.554 -17.257 1.00 78.25 84 GLU A C 1
ATOM 666 O O . GLU A 1 84 ? 16.156 -14.494 -16.075 1.00 78.25 84 GLU A O 1
ATOM 671 N N . GLN A 1 85 ? 17.454 -13.747 -17.748 1.00 80.25 85 GLN A N 1
ATOM 672 C CA . GLN A 1 85 ? 18.155 -12.761 -16.920 1.00 80.25 85 GLN A CA 1
ATOM 673 C C . GLN A 1 85 ? 17.279 -11.560 -16.554 1.00 80.25 85 GLN A C 1
ATOM 675 O O . GLN A 1 85 ? 17.526 -10.908 -15.537 1.00 80.25 85 GLN A O 1
ATOM 680 N N . LEU A 1 86 ? 16.269 -11.261 -17.370 1.00 79.44 86 LEU A N 1
ATOM 681 C CA . LEU A 1 86 ? 15.393 -10.103 -17.213 1.00 79.44 86 LEU A CA 1
ATOM 682 C C . LEU A 1 86 ? 14.057 -10.442 -16.557 1.00 79.44 86 LEU A C 1
ATOM 684 O O . LEU A 1 86 ? 13.396 -9.527 -16.073 1.00 79.44 86 LEU A O 1
ATOM 688 N N . SER A 1 87 ? 13.702 -11.725 -16.460 1.00 71.94 87 SER A N 1
ATOM 689 C CA . SER A 1 87 ? 12.500 -12.216 -15.765 1.00 71.94 87 SER A CA 1
ATOM 690 C C . SER A 1 87 ? 12.307 -11.618 -14.358 1.00 71.94 87 SER A C 1
ATOM 692 O O . SER A 1 87 ? 11.199 -11.299 -13.934 1.00 71.94 87 SER A O 1
ATOM 694 N N . GLN A 1 88 ? 13.397 -11.345 -13.632 1.00 76.88 88 GLN A N 1
ATOM 695 C CA . GLN A 1 88 ? 13.346 -10.712 -12.304 1.00 76.88 88 GLN A CA 1
ATOM 696 C C . GLN A 1 88 ? 12.773 -9.284 -12.335 1.00 76.88 88 GLN A C 1
ATOM 698 O O . GLN A 1 88 ? 12.231 -8.801 -11.337 1.00 76.88 88 GLN A O 1
ATOM 703 N N . LEU A 1 89 ? 12.884 -8.595 -13.472 1.00 86.19 89 LEU A N 1
ATOM 704 C CA . LEU A 1 89 ? 12.412 -7.227 -13.655 1.00 86.19 89 LEU A CA 1
ATOM 705 C C . LEU A 1 89 ? 10.908 -7.146 -13.947 1.00 86.19 89 LEU A C 1
ATOM 707 O O . LEU A 1 89 ? 10.349 -6.050 -13.903 1.00 86.19 89 LEU A O 1
ATOM 711 N N . GLU A 1 90 ? 10.232 -8.276 -14.172 1.00 85.06 90 GLU A N 1
ATOM 712 C CA . GLU A 1 90 ? 8.771 -8.327 -14.323 1.00 85.06 90 GLU A CA 1
ATOM 713 C C . GLU A 1 90 ? 8.064 -7.711 -13.115 1.00 85.06 90 GLU A C 1
ATOM 715 O O . GLU A 1 90 ? 7.097 -6.972 -13.264 1.00 85.06 90 GLU A O 1
ATOM 720 N N . THR A 1 91 ? 8.595 -7.928 -11.908 1.00 79.50 91 THR A N 1
ATOM 721 C CA . THR A 1 91 ? 8.048 -7.332 -10.678 1.00 79.50 91 THR A CA 1
ATOM 722 C C . THR A 1 91 ? 8.108 -5.804 -10.710 1.00 79.50 91 THR A C 1
ATOM 724 O O . THR A 1 91 ? 7.189 -5.128 -10.251 1.00 79.50 91 THR A O 1
ATOM 727 N N . VAL A 1 92 ? 9.182 -5.249 -11.274 1.00 87.31 92 VAL A N 1
ATOM 728 C CA . VAL A 1 92 ? 9.358 -3.800 -11.411 1.00 87.31 92 VAL A CA 1
ATOM 729 C C . VAL A 1 92 ? 8.367 -3.249 -12.439 1.00 87.31 92 VAL A C 1
ATOM 731 O O . VAL A 1 92 ? 7.715 -2.243 -12.168 1.00 87.31 92 VAL A O 1
ATOM 734 N N . LEU A 1 93 ? 8.183 -3.950 -13.564 1.00 90.44 93 LEU A N 1
ATOM 735 C CA . LEU A 1 93 ? 7.157 -3.624 -14.558 1.00 90.44 93 LEU A CA 1
ATOM 736 C C . LEU A 1 93 ? 5.750 -3.652 -13.949 1.00 90.44 93 LEU A C 1
ATOM 738 O O . LEU A 1 93 ? 4.997 -2.697 -14.125 1.00 90.44 93 LEU A O 1
ATOM 742 N N . ALA A 1 94 ? 5.411 -4.703 -13.192 1.00 85.38 94 ALA A N 1
ATOM 743 C CA . ALA A 1 94 ? 4.120 -4.839 -12.509 1.00 85.38 94 ALA A CA 1
ATOM 744 C C . ALA A 1 94 ? 3.864 -3.650 -11.592 1.00 85.38 94 ALA A C 1
ATOM 746 O O . ALA A 1 94 ? 2.789 -3.059 -11.637 1.00 85.38 94 ALA A O 1
ATOM 747 N N . PHE A 1 95 ? 4.855 -3.300 -10.771 1.00 85.69 95 PHE A N 1
ATOM 748 C CA . PHE A 1 95 ? 4.747 -2.188 -9.839 1.00 85.69 95 PHE A CA 1
ATOM 749 C C . PHE A 1 95 ? 4.388 -0.892 -10.569 1.00 85.69 95 PHE A C 1
ATOM 751 O O . PHE A 1 95 ? 3.391 -0.257 -10.235 1.00 85.69 95 PHE A O 1
ATOM 758 N N . PHE A 1 96 ? 5.136 -0.535 -11.614 1.00 91.06 96 PHE A N 1
ATOM 759 C CA . PHE A 1 96 ? 4.839 0.667 -12.389 1.00 91.06 96 PHE A CA 1
ATOM 760 C C . PHE A 1 96 ? 3.510 0.584 -13.147 1.00 91.06 96 PHE A C 1
ATOM 762 O O . PHE A 1 96 ? 2.817 1.594 -13.252 1.00 91.06 96 PHE A O 1
ATOM 769 N N . ALA A 1 97 ? 3.107 -0.600 -13.614 1.00 90.50 97 ALA A N 1
ATOM 770 C CA . ALA A 1 97 ? 1.815 -0.795 -14.265 1.00 90.50 97 ALA A CA 1
ATOM 771 C C . ALA A 1 97 ? 0.642 -0.467 -13.329 1.00 90.50 97 ALA A C 1
ATOM 773 O O . ALA A 1 97 ? -0.357 0.074 -13.794 1.00 90.50 97 ALA A O 1
ATOM 774 N N . THR A 1 98 ? 0.774 -0.683 -12.012 1.00 86.44 98 THR A N 1
ATOM 775 C CA . THR A 1 98 ? -0.278 -0.298 -11.047 1.00 86.44 98 THR A CA 1
ATOM 776 C C . THR A 1 98 ? -0.525 1.211 -10.951 1.00 86.44 98 THR A C 1
ATOM 778 O O . THR A 1 98 ? -1.551 1.624 -10.417 1.00 86.44 98 THR A O 1
ATOM 781 N N . PHE A 1 99 ? 0.380 2.051 -11.466 1.00 88.81 99 PHE A N 1
ATOM 782 C CA . PHE A 1 99 ? 0.177 3.503 -11.504 1.00 88.81 99 PHE A CA 1
ATOM 783 C C . PHE A 1 99 ? -0.666 3.976 -12.687 1.00 88.81 99 PHE A C 1
ATOM 785 O O . PHE A 1 99 ? -1.182 5.092 -12.642 1.00 88.81 99 PHE A O 1
ATOM 792 N N . VAL A 1 100 ? -0.792 3.161 -13.735 1.00 90.31 100 VAL A N 1
ATOM 793 C CA . VAL A 1 100 ? -1.453 3.548 -14.992 1.00 90.31 100 VAL A CA 1
ATOM 794 C C . VAL A 1 100 ? -2.607 2.624 -15.385 1.00 90.31 100 VAL A C 1
ATOM 796 O O . VAL A 1 100 ? -3.493 3.053 -16.118 1.00 90.31 100 VAL A O 1
ATOM 799 N N . LE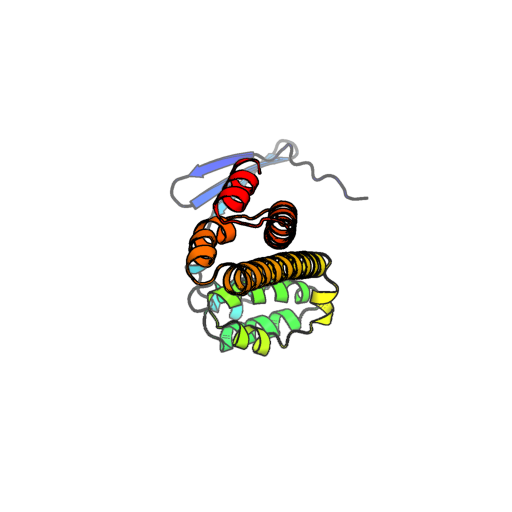U A 1 101 ? -2.648 1.397 -14.858 1.00 87.75 101 LEU A N 1
ATOM 800 C CA . LEU A 1 101 ? -3.710 0.415 -15.075 1.00 87.75 101 LEU A CA 1
ATOM 801 C C . LEU A 1 101 ? -4.441 0.060 -13.772 1.00 87.75 101 LEU A C 1
ATOM 803 O O . LEU A 1 101 ? -3.909 0.205 -12.671 1.00 87.75 101 LEU A O 1
ATOM 807 N N . ASP A 1 102 ? -5.657 -0.476 -13.911 1.00 87.31 102 ASP A N 1
ATOM 808 C CA . ASP A 1 102 ? -6.404 -1.051 -12.791 1.00 87.31 102 ASP A CA 1
ATOM 809 C C . ASP A 1 102 ? -5.669 -2.263 -12.194 1.00 87.31 102 ASP A C 1
ATOM 811 O O . ASP A 1 102 ? -5.118 -3.100 -12.912 1.00 87.31 102 ASP A O 1
ATOM 815 N N . SER A 1 103 ? -5.684 -2.387 -10.866 1.00 78.19 103 SER A N 1
ATOM 816 C CA . SER A 1 103 ? -4.974 -3.464 -10.168 1.00 78.19 103 SER A CA 1
ATOM 817 C C . SER A 1 103 ? -5.457 -4.866 -10.558 1.00 78.19 103 SER A C 1
ATOM 819 O O . SER A 1 103 ? -4.636 -5.779 -10.625 1.00 78.19 103 SER A O 1
ATOM 821 N N . ALA A 1 104 ? -6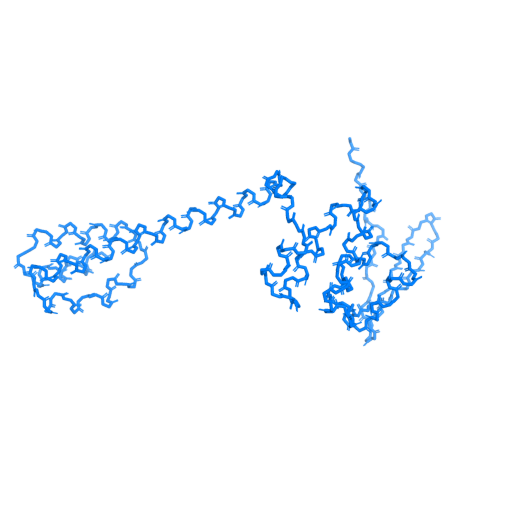.750 -5.058 -10.845 1.00 80.44 104 ALA A N 1
ATOM 822 C CA . ALA A 1 104 ? -7.279 -6.345 -11.297 1.00 80.44 104 ALA A CA 1
ATOM 823 C C . ALA A 1 104 ? -6.761 -6.702 -12.696 1.00 80.44 104 ALA A C 1
ATOM 825 O O . ALA A 1 104 ? -6.393 -7.849 -12.953 1.00 80.44 104 ALA A O 1
ATOM 826 N N . LEU A 1 105 ? -6.656 -5.704 -13.575 1.00 81.75 105 LEU A N 1
ATOM 827 C CA . LEU A 1 105 ? -6.101 -5.881 -14.912 1.00 81.75 105 LEU A CA 1
ATOM 828 C C . LEU A 1 105 ? -4.600 -6.201 -14.861 1.00 81.75 105 LEU A C 1
ATOM 830 O O . LEU A 1 105 ? -4.142 -7.102 -15.559 1.00 81.75 105 LEU A O 1
ATOM 834 N N . VAL A 1 106 ? -3.833 -5.534 -13.991 1.00 82.06 106 VAL A N 1
ATOM 835 C CA . VAL A 1 106 ? -2.410 -5.858 -13.779 1.00 82.06 106 VAL A CA 1
ATOM 836 C C . VAL A 1 106 ? -2.247 -7.302 -13.296 1.00 82.06 106 VAL A C 1
ATOM 838 O O . VAL A 1 106 ? -1.390 -8.021 -13.804 1.00 82.06 106 VAL A O 1
ATOM 841 N N . GLN A 1 107 ? -3.085 -7.766 -12.366 1.00 77.75 107 GLN A N 1
ATOM 842 C CA . GLN A 1 107 ? -3.054 -9.159 -11.899 1.00 77.75 107 GLN A CA 1
ATOM 843 C C . GLN A 1 107 ? -3.322 -10.162 -13.029 1.00 77.75 107 GLN A C 1
ATOM 845 O O . GLN A 1 107 ? -2.653 -11.195 -13.111 1.00 77.75 107 GLN A O 1
ATOM 850 N N . GLU A 1 108 ? -4.268 -9.848 -13.916 1.00 81.19 108 GLU A N 1
ATOM 851 C CA . GLU A 1 108 ? -4.583 -10.671 -15.083 1.00 81.19 108 GLU A CA 1
ATOM 852 C C . GLU A 1 108 ? -3.433 -10.693 -16.101 1.00 81.19 108 GLU A C 1
ATOM 854 O O . GLU A 1 108 ? -3.013 -11.769 -16.535 1.00 81.19 108 GLU A O 1
ATOM 859 N N . ILE A 1 109 ? -2.901 -9.519 -16.466 1.00 78.81 109 ILE A N 1
ATOM 860 C CA . ILE A 1 109 ? -1.800 -9.363 -17.429 1.00 78.81 109 ILE A CA 1
ATOM 861 C C . ILE A 1 109 ? -0.569 -10.128 -16.972 1.00 78.81 109 ILE A C 1
ATOM 863 O O . ILE A 1 109 ? -0.002 -10.905 -17.739 1.00 78.81 109 ILE A O 1
ATOM 867 N N . MET A 1 110 ? -0.182 -9.921 -15.716 1.00 73.25 110 MET A N 1
ATOM 868 C CA . MET A 1 110 ? 1.025 -10.510 -15.154 1.00 73.25 110 MET A CA 1
ATOM 869 C C . MET A 1 110 ? 0.853 -12.004 -14.868 1.00 73.25 110 MET A C 1
ATOM 871 O O . MET A 1 110 ? 1.817 -12.643 -14.452 1.00 73.25 110 MET A O 1
ATOM 875 N N . ARG A 1 111 ? -0.364 -12.551 -15.073 1.00 67.56 111 ARG A N 1
ATOM 876 C CA . ARG A 1 111 ? -0.763 -13.941 -14.802 1.00 67.56 111 ARG A CA 1
ATOM 877 C C . ARG A 1 111 ? -0.119 -14.456 -13.521 1.00 67.56 111 ARG A C 1
ATOM 879 O O . ARG A 1 111 ? 0.391 -15.571 -13.549 1.00 67.56 111 ARG A O 1
ATOM 886 N N . TRP A 1 112 ? -0.077 -13.605 -12.479 1.00 57.59 112 TRP A N 1
ATOM 887 C CA . TRP A 1 112 ? 0.919 -13.665 -11.403 1.00 57.59 112 TRP A CA 1
ATOM 888 C C . TRP A 1 112 ? 1.277 -15.105 -11.085 1.00 57.59 112 TRP A C 1
ATOM 890 O O . TRP A 1 112 ? 0.503 -15.801 -10.419 1.00 57.59 112 TRP A O 1
ATOM 900 N N . ASP A 1 113 ? 2.442 -15.552 -11.553 1.00 56.31 113 ASP A N 1
ATOM 901 C CA . ASP A 1 113 ? 2.999 -16.777 -11.020 1.00 56.31 113 ASP A CA 1
ATOM 902 C C . ASP A 1 113 ? 3.469 -16.431 -9.608 1.00 56.31 113 ASP A C 1
ATOM 904 O O . ASP A 1 113 ? 4.602 -16.018 -9.347 1.00 56.31 113 ASP A O 1
ATOM 908 N N . MET A 1 114 ? 2.509 -16.488 -8.683 1.00 51.88 114 MET A N 1
ATOM 909 C CA . MET A 1 114 ? 2.672 -16.151 -7.277 1.00 51.88 114 MET A CA 1
ATOM 910 C C . MET A 1 114 ? 3.769 -16.996 -6.629 1.00 51.88 114 MET A C 1
ATOM 912 O O . MET A 1 114 ? 4.143 -16.690 -5.505 1.00 51.88 114 MET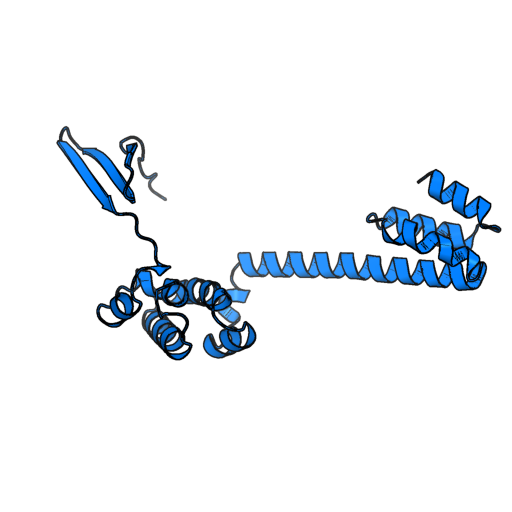 A O 1
ATOM 916 N N . ALA A 1 115 ? 4.286 -18.035 -7.292 1.00 51.19 115 ALA A N 1
ATOM 917 C CA . ALA A 1 115 ? 5.421 -18.816 -6.829 1.00 51.19 115 ALA A CA 1
ATOM 918 C C . ALA A 1 115 ? 6.658 -17.936 -6.582 1.00 51.19 115 ALA A C 1
ATOM 920 O O . ALA A 1 115 ? 7.156 -17.896 -5.461 1.00 51.19 115 ALA A O 1
ATOM 921 N N . VAL A 1 116 ? 7.094 -17.147 -7.571 1.00 51.56 116 VAL A N 1
ATOM 922 C CA . VAL A 1 116 ? 8.347 -16.372 -7.464 1.00 51.56 116 VAL A CA 1
ATOM 923 C C . VAL A 1 116 ? 8.215 -15.222 -6.460 1.00 51.56 116 VAL A C 1
ATOM 925 O O . VAL A 1 116 ? 9.130 -14.956 -5.680 1.00 51.56 116 VAL A O 1
ATOM 928 N N . LEU A 1 117 ? 7.052 -14.564 -6.416 1.00 55.44 117 LEU A N 1
ATOM 929 C CA . LEU A 1 117 ? 6.797 -13.487 -5.456 1.00 55.44 117 LEU A CA 1
ATOM 930 C C . LEU A 1 117 ? 6.561 -14.007 -4.035 1.00 55.44 117 LEU A C 1
ATOM 932 O O . LEU A 1 117 ? 7.081 -13.406 -3.104 1.00 55.44 117 LEU A O 1
ATOM 936 N N . ARG A 1 118 ? 5.857 -15.131 -3.829 1.00 54.78 118 ARG A N 1
ATOM 937 C CA . ARG A 1 118 ? 5.710 -15.739 -2.487 1.00 54.78 118 ARG A CA 1
ATOM 938 C C . ARG A 1 118 ? 7.031 -16.243 -1.926 1.00 54.78 118 ARG A C 1
ATOM 940 O O . ARG A 1 118 ? 7.191 -16.280 -0.707 1.00 54.78 118 ARG A O 1
ATOM 947 N N . GLU A 1 119 ? 7.959 -16.633 -2.792 1.00 56.25 119 GLU A N 1
ATOM 948 C CA . GLU A 1 119 ? 9.316 -17.007 -2.399 1.00 56.25 119 GLU A CA 1
ATOM 949 C C . GLU A 1 119 ? 10.214 -15.792 -2.125 1.00 56.25 119 GLU A C 1
ATOM 951 O O . GLU A 1 119 ? 11.248 -15.940 -1.474 1.00 56.25 119 GLU A O 1
ATOM 956 N N . SER A 1 120 ? 9.815 -14.583 -2.541 1.00 63.12 120 SER A N 1
ATOM 957 C CA . SER A 1 120 ? 10.535 -13.358 -2.196 1.00 63.12 120 SER A CA 1
ATOM 958 C C . SER A 1 120 ? 10.419 -13.073 -0.692 1.00 63.12 120 SER A C 1
ATOM 960 O O . SER A 1 120 ? 9.307 -12.867 -0.190 1.00 63.12 120 SER A O 1
ATOM 962 N N . PRO A 1 121 ? 11.545 -12.963 0.039 1.00 63.88 121 PRO A N 1
ATOM 963 C CA . PRO A 1 121 ? 11.531 -12.629 1.464 1.00 63.88 121 PRO A CA 1
ATOM 964 C C . PRO A 1 121 ? 10.789 -11.321 1.775 1.00 63.88 121 PRO A C 1
ATOM 966 O O . PRO A 1 121 ? 10.151 -11.203 2.817 1.00 63.88 121 PRO A O 1
ATOM 969 N N . TRP A 1 122 ? 10.818 -10.353 0.853 1.00 59.38 122 TRP A N 1
ATOM 970 C CA . TRP A 1 122 ? 10.153 -9.063 1.037 1.00 59.38 122 TRP A CA 1
ATOM 971 C C . TRP A 1 122 ? 8.622 -9.171 0.952 1.00 59.38 122 TRP A C 1
ATOM 973 O O . TRP A 1 122 ? 7.912 -8.551 1.741 1.00 59.38 122 TRP A O 1
ATOM 983 N N . TYR A 1 123 ? 8.088 -9.996 0.046 1.00 70.50 123 TYR A N 1
ATOM 984 C CA . TYR A 1 123 ? 6.641 -10.219 -0.033 1.00 70.50 123 TYR A CA 1
ATOM 985 C C . TYR A 1 123 ? 6.119 -10.932 1.218 1.00 70.50 123 TYR A C 1
ATOM 987 O O . TYR A 1 123 ? 5.073 -10.559 1.745 1.00 70.50 123 TYR A O 1
ATOM 995 N N . GLN A 1 124 ? 6.868 -11.919 1.724 1.00 73.44 124 GLN A N 1
ATOM 996 C CA . GLN A 1 124 ? 6.532 -12.596 2.979 1.00 73.44 124 GLN A CA 1
ATOM 997 C C . GLN A 1 124 ? 6.483 -11.614 4.150 1.00 73.44 124 GLN A C 1
ATOM 999 O O . GLN A 1 124 ? 5.578 -11.702 4.974 1.00 73.44 124 GLN A O 1
ATOM 1004 N N . GLU A 1 125 ? 7.409 -10.655 4.203 1.00 77.56 125 GLU A N 1
ATOM 1005 C CA . GLU A 1 125 ? 7.419 -9.626 5.240 1.00 77.56 125 GLU A CA 1
ATOM 1006 C C . GLU A 1 125 ? 6.204 -8.692 5.145 1.00 77.56 125 GLU A C 1
ATOM 1008 O O . GLU A 1 125 ? 5.545 -8.451 6.156 1.00 77.56 125 GLU A O 1
ATOM 1013 N N . ILE A 1 126 ? 5.848 -8.224 3.943 1.00 79.38 126 ILE A N 1
ATOM 1014 C CA . ILE A 1 126 ? 4.641 -7.404 3.735 1.00 79.38 126 ILE A CA 1
ATOM 1015 C C . ILE A 1 126 ? 3.384 -8.184 4.131 1.00 79.38 126 ILE A C 1
ATOM 1017 O O . ILE A 1 126 ? 2.514 -7.638 4.809 1.00 79.38 126 ILE A O 1
ATOM 1021 N N . LEU A 1 127 ? 3.289 -9.456 3.733 1.00 85.12 127 LEU A N 1
ATOM 1022 C CA . LEU A 1 127 ? 2.147 -10.303 4.058 1.00 85.12 127 LEU A CA 1
ATOM 1023 C C . LEU A 1 127 ? 2.034 -10.524 5.571 1.00 85.12 127 LEU A C 1
ATOM 1025 O O . LEU A 1 127 ? 0.965 -10.302 6.126 1.00 85.12 127 LEU A O 1
ATOM 1029 N N . GLN A 1 128 ? 3.132 -10.871 6.249 1.00 87.88 128 GLN A N 1
ATOM 1030 C CA . GLN A 1 128 ? 3.155 -11.059 7.705 1.00 87.88 128 GLN A CA 1
ATOM 1031 C C . GLN A 1 128 ? 2.799 -9.774 8.460 1.00 87.88 128 GLN A C 1
ATOM 1033 O O . GLN A 1 128 ? 2.031 -9.812 9.422 1.00 87.88 128 GLN A O 1
ATOM 1038 N N . GLN A 1 129 ? 3.333 -8.625 8.036 1.00 89.50 129 GLN A N 1
ATOM 1039 C CA . GLN A 1 129 ? 2.971 -7.336 8.627 1.00 89.50 129 GLN A CA 1
ATOM 1040 C C . GLN A 1 129 ? 1.490 -7.021 8.401 1.00 89.50 129 GLN A C 1
ATOM 1042 O O . GLN A 1 129 ? 0.822 -6.567 9.327 1.00 89.50 129 GLN A O 1
ATOM 1047 N N . GLY A 1 130 ? 0.970 -7.297 7.203 1.00 93.19 130 GLY A N 1
ATOM 1048 C CA . GLY A 1 130 ? -0.436 -7.105 6.862 1.00 93.19 130 GLY A CA 1
ATOM 1049 C C . GLY A 1 130 ? -1.376 -8.005 7.664 1.00 93.19 130 GLY A C 1
ATOM 1050 O O . GLY A 1 130 ? -2.379 -7.522 8.181 1.00 93.19 130 GLY A O 1
ATOM 1051 N N . GLU A 1 131 ? -1.039 -9.286 7.825 1.00 94.38 131 GLU A N 1
ATOM 1052 C CA . GLU A 1 131 ? -1.793 -10.232 8.657 1.00 94.38 131 GLU A CA 1
ATOM 1053 C C . GLU A 1 131 ? -1.814 -9.783 10.117 1.00 94.38 131 GLU A C 1
ATOM 1055 O O . GLU A 1 131 ? -2.888 -9.681 10.708 1.00 94.38 131 GLU A O 1
ATOM 1060 N N . LYS A 1 132 ? -0.652 -9.415 10.670 1.00 93.56 132 LYS A N 1
ATOM 1061 C CA . LYS A 1 132 ? -0.547 -8.928 12.048 1.00 93.56 132 LYS A CA 1
ATOM 1062 C C . LYS A 1 132 ? -1.351 -7.644 12.266 1.00 93.56 132 LYS A C 1
ATOM 1064 O O . LYS A 1 132 ? -2.093 -7.539 13.238 1.00 93.56 132 LYS A O 1
ATOM 1069 N N . GLN A 1 133 ? -1.246 -6.678 11.353 1.00 92.94 133 GLN A N 1
ATOM 1070 C CA . GLN A 1 133 ? -2.057 -5.458 11.407 1.00 92.94 133 GLN A CA 1
ATOM 1071 C C . GLN A 1 133 ? -3.552 -5.775 11.293 1.00 92.94 133 GLN A C 1
ATOM 1073 O O . GLN A 1 133 ? -4.366 -5.183 11.999 1.00 92.94 133 GLN A O 1
ATOM 1078 N N . GLY A 1 134 ? -3.925 -6.713 10.420 1.00 95.38 134 GLY A N 1
ATOM 1079 C CA . GLY A 1 134 ? -5.303 -7.166 10.257 1.00 95.38 134 GLY A CA 1
ATOM 1080 C C . GLY A 1 134 ? -5.873 -7.787 11.532 1.00 95.38 134 GLY A C 1
ATOM 1081 O O . GLY A 1 134 ? -6.995 -7.455 11.917 1.00 95.38 134 GLY A O 1
ATOM 1082 N N . GLU A 1 135 ? -5.092 -8.629 12.209 1.00 95.69 135 GLU A N 1
ATOM 1083 C CA . GLU A 1 135 ? -5.442 -9.236 13.495 1.00 95.69 135 GLU A CA 1
ATOM 1084 C C . GLU A 1 135 ? -5.625 -8.169 14.583 1.00 95.69 135 GLU A C 1
ATOM 1086 O O . GLU A 1 135 ? -6.685 -8.109 15.203 1.00 95.69 135 GLU A O 1
ATOM 1091 N N . GLU A 1 136 ? -4.666 -7.249 14.740 1.00 92.50 136 GLU A N 1
ATOM 1092 C CA . GLU A 1 136 ? -4.741 -6.155 15.722 1.00 92.50 136 GLU A CA 1
ATOM 1093 C C . GLU A 1 136 ? -5.967 -5.248 15.489 1.00 92.50 136 GLU A C 1
ATOM 1095 O O . GLU A 1 136 ? -6.685 -4.885 16.429 1.00 92.50 136 GLU A O 1
ATOM 1100 N N . ILE A 1 137 ? -6.263 -4.909 14.227 1.00 91.81 137 ILE A N 1
ATOM 1101 C CA . ILE A 1 137 ? -7.458 -4.134 13.859 1.00 91.81 137 ILE A CA 1
ATOM 1102 C C . ILE A 1 137 ? -8.735 -4.924 14.178 1.00 91.81 137 ILE A C 1
ATOM 1104 O O . ILE A 1 137 ? -9.709 -4.341 14.668 1.00 91.81 137 ILE A O 1
ATOM 1108 N N . GLY A 1 138 ? -8.746 -6.227 13.889 1.00 95.44 138 GLY A N 1
ATOM 1109 C CA . GLY A 1 138 ? -9.864 -7.128 14.157 1.00 95.44 138 GLY A CA 1
ATOM 1110 C C . GLY A 1 138 ? -10.174 -7.235 15.648 1.00 95.44 138 GLY A C 1
ATOM 1111 O O . GLY A 1 138 ? -11.304 -6.960 16.054 1.00 95.44 138 GLY A O 1
ATOM 1112 N N . GLU A 1 139 ? -9.166 -7.536 16.469 1.00 95.50 139 GLU A N 1
ATOM 1113 C CA . GLU A 1 139 ? -9.303 -7.624 17.926 1.00 95.50 139 GLU A CA 1
ATOM 1114 C C . GLU A 1 139 ? -9.808 -6.313 18.532 1.00 95.50 139 GLU A C 1
ATOM 1116 O O . GLU A 1 139 ? -10.672 -6.310 19.414 1.00 95.50 139 GLU A O 1
ATOM 1121 N N . ARG A 1 140 ? -9.307 -5.174 18.043 1.00 94.69 140 ARG A N 1
ATOM 1122 C CA . ARG A 1 140 ? -9.754 -3.862 18.512 1.00 94.69 140 ARG A CA 1
ATOM 1123 C C . ARG A 1 140 ? -11.215 -3.597 18.154 1.00 94.69 140 ARG A C 1
ATOM 1125 O O . ARG A 1 140 ? -11.971 -3.132 19.007 1.00 94.69 140 ARG A O 1
ATOM 1132 N N . LYS A 1 141 ? -11.621 -3.868 16.909 1.00 95.38 141 LYS A N 1
ATOM 1133 C CA . LYS A 1 141 ? -13.015 -3.689 16.465 1.00 95.38 141 LYS A CA 1
ATOM 1134 C C . LYS A 1 141 ? -13.973 -4.570 17.260 1.00 95.38 141 LYS A C 1
ATOM 1136 O O . LYS A 1 141 ? -15.007 -4.075 17.711 1.00 95.38 141 LYS A O 1
ATOM 1141 N N . ASP A 1 142 ? -13.614 -5.833 17.469 1.00 96.75 142 ASP A N 1
ATOM 1142 C CA . ASP A 1 142 ? -14.388 -6.765 18.290 1.00 96.75 142 ASP A CA 1
ATOM 1143 C C . ASP A 1 142 ? -14.519 -6.263 19.733 1.00 96.75 142 ASP A C 1
ATOM 1145 O O . ASP A 1 142 ? -15.617 -6.216 20.295 1.00 96.75 142 ASP A O 1
ATOM 1149 N N . ARG A 1 143 ? -13.416 -5.774 20.315 1.00 95.94 143 ARG A N 1
ATOM 1150 C CA . ARG A 1 143 ? -13.422 -5.227 21.673 1.00 95.94 143 ARG A CA 1
ATOM 1151 C C . ARG A 1 143 ? -14.316 -3.998 21.802 1.00 95.94 143 ARG A C 1
ATOM 1153 O O . ARG A 1 143 ? -15.076 -3.922 22.765 1.00 95.94 143 ARG A O 1
ATOM 1160 N N . ILE A 1 144 ? -14.237 -3.050 20.867 1.00 97.44 144 ILE A N 1
ATOM 1161 C CA . ILE A 1 144 ? -15.087 -1.848 20.862 1.00 97.44 144 ILE A CA 1
ATOM 1162 C C . ILE A 1 144 ? -16.560 -2.244 20.742 1.00 97.44 144 ILE A C 1
ATOM 1164 O O . ILE A 1 144 ? -17.367 -1.785 21.545 1.00 97.44 144 ILE A O 1
ATOM 1168 N N . SER A 1 145 ? -16.888 -3.148 19.816 1.00 97.25 145 SER A N 1
ATOM 1169 C CA . SER A 1 145 ? -18.262 -3.640 19.622 1.00 97.25 145 SER A CA 1
ATOM 1170 C C . SER A 1 145 ? -18.789 -4.343 20.878 1.00 97.25 145 SER A C 1
ATOM 1172 O O . SER A 1 145 ? -19.934 -4.166 21.284 1.00 97.25 145 SER A O 1
ATOM 1174 N N . SER A 1 146 ? -17.929 -5.107 21.552 1.00 97.25 146 SER A N 1
ATOM 1175 C CA . SER A 1 146 ? -18.277 -5.765 22.811 1.00 97.25 146 SER A CA 1
ATOM 1176 C C . SER A 1 146 ? -18.512 -4.768 23.950 1.00 97.25 146 SER A C 1
ATOM 1178 O O . SER A 1 146 ? -19.391 -4.983 24.781 1.00 97.25 146 SER A O 1
ATOM 1180 N N . ILE A 1 147 ? -17.728 -3.687 24.017 1.00 97.56 147 ILE A N 1
ATOM 1181 C CA . ILE A 1 147 ? -17.927 -2.611 24.998 1.00 97.56 147 ILE A CA 1
ATOM 1182 C C . ILE A 1 147 ? -19.249 -1.889 24.742 1.00 97.56 147 ILE A C 1
ATOM 1184 O O . ILE A 1 147 ? -20.004 -1.682 25.689 1.00 97.56 147 ILE A O 1
ATOM 1188 N N . GLU A 1 148 ? -19.536 -1.555 23.484 1.00 98.00 148 GLU A N 1
ATOM 1189 C CA . GLU A 1 148 ? -20.794 -0.938 23.060 1.00 98.00 148 GLU A CA 1
ATOM 1190 C C . GLU A 1 148 ? -21.995 -1.758 23.534 1.00 98.00 148 GLU A C 1
ATOM 1192 O O . GLU A 1 148 ? -22.840 -1.244 24.266 1.00 98.00 148 GLU A O 1
ATOM 1197 N N . LEU A 1 149 ? -21.991 -3.063 23.242 1.00 97.38 149 LEU A N 1
ATOM 1198 C CA . LEU A 1 149 ? -23.039 -3.984 23.674 1.00 97.38 149 LEU A CA 1
ATOM 1199 C C . LEU A 1 149 ? -23.171 -4.041 25.204 1.00 97.38 149 LEU A C 1
ATOM 1201 O O . LEU A 1 149 ? -24.280 -4.022 25.734 1.00 97.38 149 LEU A O 1
ATOM 1205 N N . CYS A 1 150 ? -22.059 -4.111 25.944 1.00 96.50 150 CYS A N 1
ATOM 1206 C CA . CYS A 1 150 ? -22.108 -4.124 27.408 1.00 96.50 150 CYS A CA 1
ATOM 1207 C C . CYS A 1 150 ? -22.701 -2.828 27.984 1.00 96.50 150 CYS A C 1
ATOM 1209 O O . CYS A 1 150 ? -23.444 -2.884 28.966 1.00 96.50 150 CYS A O 1
ATOM 1211 N N . LEU A 1 151 ? -22.372 -1.675 27.394 1.00 97.00 151 LEU A N 1
ATOM 1212 C CA . LEU A 1 151 ? -22.907 -0.378 27.804 1.00 97.00 151 LEU A CA 1
ATOM 1213 C C . LEU A 1 151 ? -24.397 -0.270 27.498 1.00 97.00 151 LEU A C 1
ATOM 1215 O O . LEU A 1 151 ? -25.157 0.116 28.383 1.00 97.00 151 LEU A O 1
ATOM 1219 N N . GLU A 1 152 ? -24.810 -0.661 26.294 1.00 96.94 152 GLU A N 1
ATOM 1220 C CA . GLU A 1 152 ? -26.213 -0.672 25.880 1.00 96.94 152 GLU A CA 1
ATOM 1221 C C . GLU A 1 152 ? -27.050 -1.574 26.795 1.00 96.94 152 GLU A C 1
ATOM 1223 O O . GLU A 1 152 ? -28.054 -1.141 27.356 1.00 96.94 152 GLU A O 1
ATOM 1228 N N . VAL A 1 153 ? -26.597 -2.808 27.036 1.00 96.69 153 VAL A N 1
ATOM 1229 C CA . VAL A 1 153 ? -27.328 -3.778 27.866 1.00 96.69 153 VAL A CA 1
ATOM 1230 C C . VAL A 1 153 ? -27.458 -3.310 29.317 1.00 96.69 153 VAL A C 1
ATOM 1232 O O . VAL A 1 153 ? -28.492 -3.539 29.945 1.00 96.69 153 VAL A O 1
ATOM 1235 N N . LYS A 1 154 ? -26.417 -2.686 29.881 1.00 96.00 154 LYS A N 1
ATOM 1236 C CA . LYS A 1 154 ? -26.379 -2.356 31.314 1.00 96.00 154 LYS A CA 1
ATOM 1237 C C . LYS A 1 154 ? -26.912 -0.962 31.637 1.00 96.00 154 LYS A C 1
ATOM 1239 O O . LYS A 1 154 ? -27.493 -0.767 32.702 1.00 96.00 154 LYS A O 1
ATOM 1244 N N . PHE A 1 155 ? -26.703 -0.003 30.743 1.00 95.69 155 PHE A N 1
ATOM 1245 C CA . PHE A 1 155 ? -26.975 1.414 30.984 1.00 95.69 155 PHE A CA 1
ATOM 1246 C C . PHE A 1 155 ? -27.808 2.079 29.875 1.00 95.69 155 PHE A C 1
ATOM 1248 O O . PHE A 1 155 ? -28.119 3.266 29.992 1.00 95.69 155 PHE A O 1
ATOM 1255 N N . GLY A 1 156 ? -28.187 1.343 28.825 1.00 93.88 156 GLY A N 1
ATOM 1256 C CA . GLY A 1 156 ? -28.956 1.864 27.694 1.00 93.88 156 GLY A CA 1
ATOM 1257 C C . GLY A 1 156 ? -28.227 2.976 26.939 1.00 93.88 156 GLY A C 1
ATOM 1258 O O . GLY A 1 156 ? -26.999 3.091 26.980 1.00 93.88 156 GLY A O 1
ATOM 1259 N N . ASP A 1 157 ? -29.005 3.848 26.299 1.00 95.25 157 ASP A N 1
ATOM 1260 C CA . ASP A 1 157 ? -28.502 4.971 25.496 1.00 95.25 157 ASP A CA 1
ATOM 1261 C C . ASP A 1 157 ? -27.586 5.924 26.283 1.00 95.25 157 ASP A C 1
ATOM 1263 O O . ASP A 1 157 ? -26.672 6.532 25.722 1.00 95.25 157 ASP A O 1
ATOM 1267 N N . GLU A 1 158 ? -27.787 6.048 27.600 1.00 94.69 158 GLU A N 1
ATOM 1268 C CA . GLU A 1 158 ? -26.929 6.871 28.459 1.00 94.69 158 GLU A CA 1
ATOM 1269 C C . GLU A 1 158 ? -25.507 6.300 28.569 1.00 94.69 158 GLU A C 1
ATOM 1271 O O . GLU A 1 158 ? -24.541 7.064 28.609 1.00 94.69 158 GLU A O 1
ATOM 1276 N N . GLY A 1 159 ? -25.353 4.971 28.546 1.00 93.50 159 GLY A N 1
ATOM 1277 C CA . GLY A 1 159 ? -24.046 4.312 28.479 1.00 93.50 159 GLY A CA 1
ATOM 1278 C C . GLY A 1 159 ? -23.352 4.514 27.134 1.00 93.50 159 GLY A C 1
ATOM 1279 O O . GLY A 1 159 ? -22.140 4.724 27.084 1.00 93.50 159 GLY A O 1
ATOM 1280 N N . LEU A 1 160 ? -24.114 4.542 26.041 1.00 95.88 160 LEU A N 1
ATOM 1281 C CA . LEU A 1 160 ? -23.569 4.734 24.694 1.00 95.88 160 LEU A CA 1
ATOM 1282 C C . LEU A 1 160 ? -22.931 6.116 24.488 1.00 95.88 160 LEU A C 1
ATOM 1284 O O . LEU A 1 160 ? -22.058 6.273 23.635 1.00 95.88 160 LEU A O 1
ATOM 1288 N N . LYS A 1 161 ? -23.254 7.111 25.325 1.00 95.44 161 LYS A N 1
ATOM 1289 C CA . LYS A 1 161 ? -22.599 8.434 25.300 1.00 95.44 161 LYS A CA 1
ATOM 1290 C C . LYS A 1 161 ? -21.090 8.383 25.569 1.00 95.44 161 LYS A C 1
ATOM 1292 O O . LYS A 1 161 ? -20.391 9.346 25.257 1.00 95.44 161 LYS A O 1
ATOM 1297 N N . PHE A 1 162 ? -20.567 7.283 26.116 1.00 94.12 162 PHE A N 1
ATOM 1298 C CA . PHE A 1 162 ? -19.128 7.080 26.312 1.00 94.12 162 PHE A CA 1
ATOM 1299 C C . PHE A 1 162 ? -18.407 6.572 25.052 1.00 94.12 162 PHE A C 1
ATOM 1301 O O . PHE A 1 162 ? -17.180 6.680 24.975 1.00 94.12 162 PHE A O 1
ATOM 1308 N N . MET A 1 163 ? -19.140 6.075 24.048 1.00 95.62 163 MET A N 1
ATOM 1309 C CA . MET A 1 163 ? -18.562 5.463 22.848 1.00 95.62 163 MET A CA 1
ATOM 1310 C C . MET A 1 163 ? -17.636 6.376 22.042 1.00 95.62 163 MET A C 1
ATOM 1312 O O . MET A 1 163 ? -16.575 5.885 21.659 1.00 95.62 163 MET A O 1
ATOM 1316 N N . PRO A 1 164 ? -17.921 7.680 21.834 1.00 96.00 164 PRO A N 1
ATOM 1317 C CA . PRO A 1 164 ? -16.994 8.560 21.124 1.00 96.00 164 PRO A CA 1
ATOM 1318 C C . PRO A 1 164 ? -15.593 8.544 21.748 1.00 96.00 164 PRO A C 1
ATOM 1320 O O . PRO A 1 164 ? -14.616 8.279 21.055 1.00 96.00 164 PRO A O 1
ATOM 1323 N N . LYS A 1 165 ? -15.502 8.671 23.080 1.00 93.88 165 LYS A N 1
ATOM 1324 C CA . LYS A 1 165 ? -14.223 8.644 23.803 1.00 93.88 165 LYS A CA 1
ATOM 1325 C C . LYS A 1 165 ? -13.562 7.260 23.775 1.00 93.88 165 LYS A C 1
ATOM 1327 O O . LYS A 1 165 ? -12.350 7.169 23.638 1.00 93.88 165 LYS A O 1
ATOM 1332 N N . ILE A 1 166 ? -14.336 6.180 23.905 1.00 95.00 166 ILE A N 1
ATOM 1333 C CA . ILE A 1 166 ? -13.805 4.803 23.895 1.00 95.00 166 ILE A CA 1
ATOM 1334 C C . ILE A 1 166 ? -13.272 4.430 22.507 1.00 95.00 166 ILE A C 1
ATOM 1336 O O . ILE A 1 166 ? -12.235 3.781 22.391 1.00 95.00 166 ILE A O 1
ATOM 1340 N N . SER A 1 167 ? -13.947 4.881 21.450 1.00 94.19 167 SER A N 1
ATOM 1341 C CA . SER A 1 167 ? -13.577 4.606 20.061 1.00 94.19 167 SER A CA 1
ATOM 1342 C C . SER A 1 167 ? -12.267 5.267 19.625 1.00 94.19 167 SER A C 1
ATOM 1344 O O . SER A 1 167 ? -11.669 4.827 18.644 1.00 94.19 167 SER A O 1
ATOM 1346 N N . GLU A 1 168 ? -11.793 6.274 20.362 1.00 94.31 168 GLU A N 1
ATOM 1347 C CA . GLU A 1 168 ? -10.500 6.937 20.151 1.00 94.31 168 GLU A CA 1
ATOM 1348 C C . GLU A 1 168 ? -9.336 6.196 20.832 1.00 94.31 168 GLU A C 1
ATOM 1350 O O . GLU A 1 168 ? -8.173 6.461 20.533 1.00 94.31 168 GLU A O 1
ATOM 1355 N N . ILE A 1 169 ? -9.617 5.238 21.723 1.00 93.38 169 ILE A N 1
ATOM 1356 C CA . ILE A 1 169 ? -8.578 4.504 22.451 1.00 93.38 169 ILE A CA 1
ATOM 1357 C C . ILE A 1 169 ? -7.919 3.489 21.512 1.00 93.38 169 ILE A C 1
ATOM 1359 O O . ILE A 1 169 ? -8.570 2.588 20.973 1.00 93.38 169 ILE A O 1
ATOM 1363 N N . SER A 1 170 ? -6.611 3.632 21.312 1.00 90.06 170 SER A N 1
ATOM 1364 C CA . SER A 1 170 ? -5.814 2.705 20.496 1.00 90.06 170 SER A CA 1
ATOM 1365 C C . SER A 1 170 ? -5.307 1.500 21.289 1.00 90.06 170 SER A C 1
ATOM 1367 O O . SER A 1 170 ? -5.136 0.431 20.713 1.00 90.06 170 SER A O 1
ATOM 1369 N N . ASP A 1 171 ? -5.082 1.657 22.596 1.00 93.38 171 ASP A N 1
ATOM 1370 C CA . ASP A 1 171 ? -4.512 0.608 23.440 1.00 93.38 171 ASP A CA 1
ATOM 1371 C C . ASP A 1 171 ? -5.536 -0.483 23.795 1.00 93.38 171 ASP A C 1
ATOM 1373 O O . ASP A 1 171 ? -6.557 -0.235 24.447 1.00 93.38 171 ASP A O 1
ATOM 1377 N N . LEU A 1 172 ? -5.243 -1.718 23.384 1.00 93.38 172 LEU A N 1
ATOM 1378 C CA . LEU A 1 172 ? -6.137 -2.860 23.560 1.00 93.38 172 LEU A CA 1
ATOM 1379 C C . LEU A 1 172 ? -6.287 -3.268 25.034 1.00 93.38 172 LEU A C 1
ATOM 1381 O O . LEU A 1 172 ? -7.366 -3.705 25.440 1.00 93.38 172 LEU A O 1
ATOM 1385 N N . GLU A 1 173 ? -5.242 -3.123 25.851 1.00 94.00 173 GLU A N 1
ATOM 1386 C CA . GLU A 1 173 ? -5.301 -3.468 27.278 1.00 94.00 173 GLU A CA 1
ATOM 1387 C C . GLU A 1 173 ? -6.161 -2.477 28.069 1.00 94.00 173 GLU A C 1
ATOM 1389 O O . GLU A 1 173 ? -6.961 -2.880 28.923 1.00 94.00 173 GLU A O 1
ATOM 1394 N N . THR A 1 174 ? -6.099 -1.193 27.719 1.00 94.44 174 THR A N 1
ATOM 1395 C CA . THR A 1 174 ? -7.017 -0.173 28.233 1.00 94.44 174 THR A CA 1
ATOM 1396 C C . THR A 1 174 ? -8.460 -0.524 27.882 1.00 94.44 174 THR A C 1
ATOM 1398 O O . THR A 1 174 ? -9.320 -0.548 28.765 1.00 94.44 174 THR A O 1
ATOM 1401 N N . LEU A 1 175 ? -8.736 -0.900 26.628 1.00 95.75 175 LEU A N 1
ATOM 1402 C CA . LEU A 1 175 ? -10.074 -1.338 26.218 1.00 95.75 175 LEU A CA 1
ATOM 1403 C C . LEU A 1 175 ? -10.543 -2.591 26.985 1.00 95.75 175 LEU A C 1
ATOM 1405 O O . LEU A 1 175 ? -11.687 -2.642 27.440 1.00 95.75 175 LEU A O 1
ATOM 1409 N N . LYS A 1 176 ? -9.673 -3.588 27.199 1.00 94.56 176 LYS A N 1
ATOM 1410 C CA . LYS A 1 176 ? -9.986 -4.772 28.029 1.00 94.56 176 LYS A CA 1
ATOM 1411 C C . LYS A 1 176 ? -10.311 -4.383 29.473 1.00 94.56 176 LYS A C 1
ATOM 1413 O O . LYS A 1 176 ? -11.224 -4.952 30.074 1.00 94.56 176 LYS A O 1
ATOM 1418 N N . THR A 1 177 ? -9.582 -3.420 30.029 1.00 94.81 177 THR A N 1
ATOM 1419 C CA . THR A 1 177 ? -9.797 -2.926 31.394 1.00 94.81 177 THR A CA 1
ATOM 1420 C C . THR A 1 177 ? -11.134 -2.203 31.518 1.00 94.81 177 THR A C 1
ATOM 1422 O O . THR A 1 177 ? -11.891 -2.488 32.446 1.00 94.81 177 THR A O 1
ATOM 1425 N N . ILE A 1 178 ? -11.471 -1.351 30.545 1.00 95.12 178 ILE A N 1
ATOM 1426 C CA . ILE A 1 178 ? -12.774 -0.676 30.464 1.00 95.12 178 ILE A CA 1
ATOM 1427 C C . ILE A 1 178 ? -13.904 -1.702 30.354 1.00 95.12 178 ILE A C 1
ATOM 1429 O O . ILE A 1 178 ? -14.877 -1.633 31.096 1.00 95.12 178 ILE A O 1
ATOM 1433 N N . GLN A 1 179 ? -13.776 -2.702 29.482 1.00 95.25 179 GLN A N 1
ATOM 1434 C CA . GLN A 1 179 ? -14.814 -3.721 29.357 1.00 95.25 179 GLN A CA 1
ATOM 1435 C C . GLN A 1 179 ? -15.043 -4.479 30.672 1.00 95.25 179 GLN A C 1
ATOM 1437 O O . GLN A 1 179 ? -16.184 -4.686 31.084 1.00 95.25 179 GLN A O 1
ATOM 1442 N N . ARG A 1 180 ? -13.965 -4.880 31.360 1.00 94.44 180 ARG A N 1
ATOM 1443 C CA . ARG A 1 180 ? -14.063 -5.566 32.657 1.00 94.44 180 ARG A CA 1
ATOM 1444 C C . ARG A 1 180 ? -14.692 -4.678 33.727 1.00 94.44 180 ARG A C 1
ATOM 1446 O O . ARG A 1 180 ? -15.472 -5.186 34.528 1.00 94.44 180 ARG A O 1
ATOM 1453 N N . SER A 1 181 ? -14.384 -3.381 33.740 1.00 93.94 181 SER A N 1
ATOM 1454 C CA . SER A 1 181 ? -14.971 -2.457 34.711 1.00 93.94 181 SER A CA 1
ATOM 1455 C C . SER A 1 181 ? -16.462 -2.242 34.465 1.00 93.94 181 SER A C 1
ATOM 1457 O O . SER A 1 181 ? -17.226 -2.238 35.425 1.00 93.94 181 SER A O 1
ATOM 1459 N N . ILE A 1 182 ? -16.912 -2.191 33.205 1.00 95.19 182 ILE A N 1
ATOM 1460 C CA . ILE A 1 182 ? -18.344 -2.105 32.868 1.00 95.19 182 ILE A CA 1
ATOM 1461 C C . ILE A 1 182 ? -19.129 -3.254 33.506 1.00 95.19 182 ILE A C 1
ATOM 1463 O O . ILE A 1 182 ? -20.244 -3.040 33.981 1.00 95.19 182 ILE A O 1
ATOM 1467 N N . LEU A 1 183 ? -18.557 -4.459 33.594 1.00 91.44 183 LEU A N 1
ATOM 1468 C CA . LEU A 1 183 ? -19.223 -5.602 34.225 1.00 91.44 183 LEU A CA 1
ATOM 1469 C C . LEU A 1 183 ? -19.413 -5.424 35.741 1.00 91.44 183 LEU A C 1
ATOM 1471 O O . LEU A 1 183 ? -20.419 -5.893 36.274 1.00 91.44 183 LEU A O 1
ATOM 1475 N N . THR A 1 184 ? -18.523 -4.708 36.434 1.00 92.62 184 THR A N 1
ATOM 1476 C CA . THR A 1 184 ? -18.531 -4.595 37.905 1.00 92.62 184 THR A CA 1
ATOM 1477 C C . THR A 1 184 ? -19.181 -3.319 38.438 1.00 92.62 184 THR A C 1
ATOM 1479 O O . THR A 1 184 ? -19.855 -3.380 39.466 1.00 92.62 184 THR A O 1
ATOM 1482 N N . VAL A 1 185 ? -19.023 -2.186 37.748 1.00 93.94 185 VAL A N 1
ATOM 1483 C CA . VAL A 1 185 ? -19.554 -0.877 38.177 1.00 93.94 185 VAL A CA 1
ATOM 1484 C C . VAL A 1 185 ? -21.081 -0.860 38.202 1.00 93.94 185 VAL A C 1
ATOM 1486 O O . VAL A 1 185 ? -21.721 -1.453 37.338 1.00 93.94 185 VAL A O 1
ATOM 1489 N N . GLN A 1 186 ? -21.690 -0.191 39.176 1.00 92.44 186 GLN A N 1
ATOM 1490 C CA . GLN A 1 186 ? -23.154 -0.139 39.325 1.00 92.44 186 GLN A CA 1
ATOM 1491 C C . GLN A 1 186 ? -23.766 1.148 38.761 1.00 92.44 186 GLN A C 1
ATOM 1493 O O . GLN A 1 186 ? -24.984 1.253 38.631 1.00 92.44 186 GLN A O 1
ATOM 1498 N N . SER A 1 187 ? -22.934 2.129 38.404 1.00 93.56 187 SER A N 1
ATOM 1499 C CA . SER A 1 187 ? -23.376 3.417 37.872 1.00 93.56 187 SER A CA 1
ATOM 1500 C C . SER A 1 187 ? -22.429 3.964 36.802 1.00 93.56 187 SER A C 1
ATOM 1502 O O . SER A 1 187 ? -21.252 3.601 36.736 1.00 93.56 187 SER A O 1
ATOM 1504 N N . LEU A 1 188 ? -22.939 4.885 35.979 1.00 92.06 188 LEU A N 1
ATOM 1505 C CA . LEU A 1 188 ? -22.142 5.578 34.962 1.00 92.06 188 LEU A CA 1
ATOM 1506 C C . LEU A 1 188 ? -21.069 6.496 35.567 1.00 92.06 188 LEU A C 1
ATOM 1508 O O . LEU A 1 188 ? -20.038 6.721 34.936 1.00 92.06 188 LEU A O 1
ATOM 1512 N N . GLU A 1 189 ? -21.258 6.982 36.796 1.00 92.81 189 GLU A N 1
ATOM 1513 C CA . GLU A 1 189 ? -20.249 7.823 37.450 1.00 92.81 189 GLU A CA 1
ATOM 1514 C C . GLU A 1 189 ? -19.063 7.014 37.973 1.00 92.81 189 GLU A C 1
ATOM 1516 O O . GLU A 1 189 ? -17.920 7.458 37.864 1.00 92.81 189 GLU A O 1
ATOM 1521 N N . GLU A 1 190 ? -19.299 5.789 38.449 1.00 92.25 190 GLU A N 1
ATOM 1522 C CA . GLU A 1 190 ? -18.217 4.846 38.748 1.00 92.25 190 GLU A CA 1
ATOM 1523 C C . GLU A 1 190 ? -17.421 4.500 37.485 1.00 92.25 190 GLU A C 1
ATOM 1525 O O . GLU A 1 190 ? -16.189 4.521 37.508 1.00 92.25 190 GLU A O 1
ATOM 1530 N N . LEU A 1 191 ? -18.108 4.250 36.362 1.00 91.88 191 LEU A N 1
ATOM 1531 C CA . LEU A 1 191 ? -17.449 4.007 35.078 1.00 91.88 191 LEU A CA 1
ATOM 1532 C C . LEU A 1 191 ? -16.591 5.207 34.650 1.00 91.88 191 LEU A C 1
ATOM 1534 O O . LEU A 1 191 ? -15.444 5.033 34.233 1.00 91.88 191 LEU A O 1
ATOM 1538 N N . ARG A 1 192 ? -17.117 6.428 34.797 1.00 91.62 192 ARG A N 1
ATOM 1539 C CA . ARG A 1 192 ? -16.397 7.664 34.473 1.00 91.62 192 ARG A CA 1
ATOM 1540 C C . ARG A 1 192 ? -15.131 7.831 35.313 1.00 91.62 192 ARG A C 1
ATOM 1542 O O . ARG A 1 192 ? -14.112 8.247 34.768 1.00 91.62 192 ARG A O 1
ATOM 1549 N N . LEU A 1 193 ? -15.179 7.494 36.603 1.00 89.81 193 LEU A N 1
ATOM 1550 C CA . LEU A 1 193 ? -14.004 7.514 37.480 1.00 89.81 193 LEU A CA 1
ATOM 1551 C C . LEU A 1 193 ? -12.946 6.505 37.026 1.00 89.81 193 LEU A C 1
ATOM 1553 O O . LEU A 1 193 ? -11.770 6.852 36.958 1.00 89.81 193 LEU A O 1
ATOM 1557 N N . VAL A 1 194 ? -13.350 5.286 36.658 1.00 87.00 194 VAL A N 1
ATOM 1558 C CA . VAL A 1 194 ? -12.415 4.277 36.136 1.00 87.00 194 VAL A CA 1
ATOM 1559 C C . VAL A 1 194 ? -11.762 4.759 34.841 1.00 87.00 194 VAL A C 1
ATOM 1561 O O . VAL A 1 194 ? -10.544 4.712 34.725 1.00 87.00 194 VAL A O 1
ATOM 1564 N N . MET A 1 195 ? -12.543 5.298 33.903 1.00 87.12 195 MET A N 1
ATOM 1565 C CA . MET A 1 195 ? -12.031 5.853 32.642 1.00 87.12 195 MET A CA 1
ATOM 1566 C C . MET A 1 195 ? -11.213 7.147 32.799 1.00 87.12 195 MET A C 1
ATOM 1568 O O . MET A 1 195 ? -10.611 7.597 31.828 1.00 87.12 195 MET A O 1
ATOM 1572 N N . GLY A 1 196 ? -11.266 7.808 33.958 1.00 83.25 196 GLY A N 1
ATOM 1573 C CA . GLY A 1 196 ? -10.448 8.984 34.271 1.00 83.25 196 GLY A CA 1
ATOM 1574 C C . GLY A 1 196 ? -9.103 8.640 34.914 1.00 83.25 196 GLY A C 1
ATOM 1575 O O . GLY A 1 196 ? -8.216 9.487 34.933 1.00 83.25 196 GLY A O 1
ATOM 1576 N N . ASN A 1 197 ? -8.963 7.415 35.429 1.00 76.56 197 ASN A N 1
ATOM 1577 C CA . ASN A 1 197 ? -7.753 6.902 36.077 1.00 76.56 197 ASN A CA 1
ATOM 1578 C C . ASN A 1 197 ? -6.907 6.004 35.152 1.00 76.56 197 ASN A C 1
ATOM 1580 O O . ASN A 1 197 ? -5.898 5.460 35.601 1.00 76.56 197 ASN A O 1
ATOM 1584 N N . LEU A 1 198 ? -7.350 5.826 33.905 1.00 70.69 198 LEU A N 1
ATOM 1585 C CA . LEU A 1 198 ? -6.677 5.113 32.817 1.00 70.69 198 LEU A CA 1
ATOM 1586 C C . LEU A 1 198 ? -6.123 6.136 31.823 1.00 70.69 198 LEU A C 1
ATOM 1588 O O . LEU A 1 198 ? -4.979 5.934 31.370 1.00 70.69 198 LEU A O 1
#

Secondary structure (DSSP, 8-state):
-PPP---TTEEEEEEETTTEEEEEEEETTEEEEEEEEP--GGGSBTHHHHHTT-TTTGGGGGGSBT---HHHHHHHHHHHHT-TTTGGGHHHHHHHHTTTS-HHHHHHHTTT-HHHHHHSHHHHHHHHHHHHHHHHHHHHHHHHHHHHHHHHHHHHHHHHTTHHHHHT---HHHHHHHHHHHHH-SSHHHHHHHHH--